Protein AF-A0A2D2LU36-F1 (afdb_monomer_lite)

Foldseek 3Di:
DQPLPLQAQPPPPPCPDDDPPPDDDDDDPDPDPQQWWWKWWKKWADFPPDPDIDIDIAIDTHSALLSCLVSVCVSCVSCRQNMWTFKMWTQQDDPQKGKDKDLPPPPPPPDDPPDDDPPPPVVVVVVVPDDDDDPPPDPAQAPVQKFKKWAWKWFADPPDPDIDTDIGIDMDNDPVVVQVVVCPDPRQVRRWAQDPCCVVPNTGGTDCPPPDVDDNPRMDGVVVSHDPSMHMHMGGHDPVRCVVVDDIDMDGHIGRSVNSNPDDD

pLDDT: mean 73.77, std 24.97, range [23.67, 97.81]

Organism: Faucicola osloensis (NCBI:txid34062)

Secondary structure (DSSP, 8-state):
-------------------SSS------S-------EEEEEEEEE--TT-SS-EEEEEEEEESSGGGHHHHHHHH-GGGTT--EEEEEEE--EETTEEEEEE------TT--TT---S--HHHHHHHHSS--S-TT--S---TTS-EEEEEEEEE--TT--SPEEEEEEEEESSHHHHHHHHTTSHHHHHT-EE-TTHHHH-EE--BSS-SSSS--TTEEEHHHHS-TT-EEEEEEPPHHHHHHSPPPP-EEEEEEHHHHHH---

Sequence (265 aa):
MIKPVVIKPVTKTYEACVRIGRFLIFNGDTFGRINMKLFMVKIGARPQGRLIEQHDVMFVIANSLSETIESVNQHWPAVKNNWHLDAWREVKRVGDYQILLSTESLSKDGWSKDGWSKDNALVDKMLADNIFADDRVDNKLDSQGKQLYFVNLGGYLPGQFEEFHYKTLVVAETLGKATAQVKKTAFYQDYTFDNVDTAKSGVATSHVDDKHQLDLDDIHCVADLLPNDVALTIQPLTEPEQNQLPDDALHIGYLSLKQIKTMID

InterPro domains:
  IPR011440 Domain of unknown function DUF1543 [PF07566] (51-101)

Radius of gyration: 22.78 Å; chains: 1; bounding box: 63×45×80 Å

Structure (mmCIF, N/CA/C/O backbone):
data_AF-A0A2D2LU36-F1
#
_entry.id   AF-A0A2D2LU36-F1
#
loop_
_atom_site.group_PDB
_atom_site.id
_atom_site.type_symbol
_atom_site.label_atom_id
_atom_site.label_alt_id
_atom_site.label_comp_id
_atom_site.label_asym_id
_atom_site.label_entity_id
_atom_site.label_seq_id
_atom_site.pdbx_PDB_ins_code
_atom_site.Cartn_x
_atom_site.Cartn_y
_atom_site.Cartn_z
_atom_site.occupancy
_atom_site.B_iso_or_equiv
_atom_site.auth_seq_id
_atom_site.auth_comp_id
_atom_site.auth_asym_id
_atom_site.auth_atom_id
_atom_site.pdbx_PDB_model_num
ATOM 1 N N . MET A 1 1 ? 8.820 -17.236 -3.992 1.00 28.11 1 MET A N 1
ATOM 2 C CA . MET A 1 1 ? 7.505 -16.965 -3.384 1.00 28.11 1 MET A CA 1
ATOM 3 C C . MET A 1 1 ? 7.689 -16.734 -1.895 1.00 28.11 1 MET A C 1
ATOM 5 O O . MET A 1 1 ? 7.959 -17.681 -1.162 1.00 28.11 1 MET A O 1
ATOM 9 N N . ILE A 1 2 ? 7.652 -15.473 -1.471 1.00 26.06 2 ILE A N 1
ATOM 10 C CA . ILE A 1 2 ? 7.562 -15.106 -0.054 1.00 26.06 2 ILE A CA 1
ATOM 11 C C . ILE A 1 2 ? 6.092 -15.315 0.306 1.00 26.06 2 ILE A C 1
ATOM 13 O O . ILE A 1 2 ? 5.226 -14.707 -0.311 1.00 26.06 2 ILE A O 1
ATOM 17 N N . LYS A 1 3 ? 5.794 -16.246 1.215 1.00 23.67 3 LYS A N 1
ATOM 18 C CA . LYS A 1 3 ? 4.423 -16.410 1.713 1.00 23.67 3 LYS A CA 1
ATOM 19 C C . LYS A 1 3 ? 4.046 -15.140 2.484 1.00 23.67 3 LYS A C 1
ATOM 21 O O . LYS A 1 3 ? 4.916 -14.652 3.208 1.00 23.67 3 LYS A O 1
ATOM 26 N N . PRO A 1 4 ? 2.803 -14.637 2.393 1.00 29.64 4 PRO A N 1
ATOM 27 C CA . PRO A 1 4 ? 2.351 -13.577 3.283 1.00 29.64 4 PRO A CA 1
ATOM 28 C C . PRO A 1 4 ? 2.561 -14.047 4.726 1.00 29.64 4 PRO A C 1
ATOM 30 O O . PRO A 1 4 ? 2.016 -15.064 5.161 1.00 29.64 4 PRO A O 1
ATOM 33 N N . VAL A 1 5 ? 3.451 -13.364 5.443 1.00 33.50 5 VAL A N 1
ATOM 34 C CA . VAL A 1 5 ? 3.658 -13.599 6.867 1.00 33.50 5 VAL A CA 1
ATOM 35 C C . VAL A 1 5 ? 2.513 -12.881 7.561 1.00 33.50 5 VAL A C 1
ATOM 37 O O . VAL A 1 5 ? 2.443 -11.658 7.524 1.00 33.50 5 VAL A O 1
ATOM 40 N N . VAL A 1 6 ? 1.603 -13.631 8.183 1.00 37.78 6 VAL A N 1
ATOM 41 C CA . VAL A 1 6 ? 0.647 -13.053 9.135 1.00 37.78 6 VAL A CA 1
ATOM 42 C C . VAL A 1 6 ? 1.462 -12.622 10.350 1.00 37.78 6 VAL A C 1
ATOM 44 O O . VAL A 1 6 ? 1.816 -13.437 11.208 1.00 37.78 6 VAL A O 1
ATOM 47 N N . ILE A 1 7 ? 1.843 -11.349 10.380 1.00 40.38 7 ILE A N 1
ATOM 48 C CA . ILE A 1 7 ? 2.596 -10.772 11.488 1.00 40.38 7 ILE A CA 1
ATOM 49 C C . ILE A 1 7 ? 1.589 -10.526 12.598 1.00 40.38 7 ILE A C 1
ATOM 51 O O . ILE A 1 7 ? 0.806 -9.580 12.554 1.00 40.38 7 ILE A O 1
ATOM 55 N N . LYS A 1 8 ? 1.589 -11.418 13.590 1.00 36.66 8 LYS A N 1
ATOM 56 C CA . LYS A 1 8 ? 0.872 -11.183 14.844 1.00 36.66 8 LYS A CA 1
ATOM 57 C C . LYS A 1 8 ? 1.351 -9.849 15.417 1.00 36.66 8 LYS A C 1
ATOM 59 O O . LYS A 1 8 ? 2.554 -9.581 15.340 1.00 36.66 8 LYS A O 1
ATOM 64 N N . PRO A 1 9 ? 0.463 -9.032 16.006 1.00 37.00 9 PRO A N 1
ATOM 65 C CA . PRO A 1 9 ? 0.923 -7.831 16.665 1.00 37.00 9 PRO A CA 1
ATOM 66 C C . PRO A 1 9 ? 1.925 -8.292 17.717 1.00 37.00 9 PRO A C 1
ATOM 68 O O . PRO A 1 9 ? 1.680 -9.259 18.448 1.00 37.00 9 PRO A O 1
ATOM 71 N N . VAL A 1 10 ? 3.074 -7.624 17.792 1.00 37.69 10 VAL A N 1
ATOM 72 C CA . VAL A 1 10 ? 3.862 -7.717 19.010 1.00 37.69 10 VAL A CA 1
ATOM 73 C C . VAL A 1 10 ? 3.038 -7.001 20.055 1.00 37.69 10 VAL A C 1
ATOM 75 O O . VAL A 1 10 ? 3.189 -5.808 20.301 1.00 37.69 10 VAL A O 1
ATOM 78 N N . THR A 1 11 ? 2.164 -7.760 20.711 1.00 36.28 11 THR A N 1
ATOM 79 C CA . THR A 1 11 ? 1.911 -7.505 22.108 1.00 36.28 11 THR A CA 1
ATOM 80 C C . THR A 1 11 ? 3.307 -7.448 22.719 1.00 36.28 11 THR A C 1
ATOM 82 O O . THR A 1 11 ? 3.952 -8.480 22.920 1.00 36.28 11 THR A O 1
ATOM 85 N N . LYS A 1 12 ? 3.785 -6.247 23.072 1.00 30.95 12 LYS A N 1
ATOM 86 C CA . LYS A 1 12 ? 4.385 -6.142 24.401 1.00 30.95 12 LYS A CA 1
ATOM 87 C C . LYS A 1 12 ? 3.423 -6.931 25.260 1.00 30.95 12 LYS A C 1
ATOM 89 O O . LYS A 1 12 ? 2.242 -6.597 25.262 1.00 30.95 12 LYS A O 1
ATOM 94 N N . THR A 1 13 ? 3.872 -8.047 25.812 1.00 31.97 13 THR A N 1
ATOM 95 C CA . THR A 1 13 ? 3.100 -8.804 26.780 1.00 31.97 13 THR A CA 1
ATOM 96 C C . THR A 1 13 ? 2.521 -7.785 27.749 1.00 31.97 13 THR A C 1
ATOM 98 O O . THR A 1 13 ? 3.233 -7.260 28.604 1.00 31.97 13 THR A O 1
ATOM 101 N N . TYR A 1 14 ? 1.247 -7.442 27.582 1.00 36.47 14 TYR A N 1
ATOM 102 C CA . TYR A 1 14 ? 0.476 -6.923 28.680 1.00 36.47 14 TYR A CA 1
ATOM 103 C C . TYR A 1 14 ? 0.277 -8.176 29.512 1.00 36.47 14 TYR A C 1
ATOM 105 O O . TYR A 1 14 ? -0.676 -8.926 29.320 1.00 36.47 14 TYR A O 1
ATOM 113 N N . GLU A 1 15 ? 1.268 -8.478 30.352 1.00 32.06 15 GLU A N 1
ATOM 114 C CA . GLU A 1 15 ? 1.072 -9.365 31.481 1.00 32.06 15 GLU A CA 1
ATOM 115 C C . GLU A 1 15 ? 0.026 -8.688 32.370 1.00 32.06 15 GLU A C 1
ATOM 117 O O . GLU A 1 15 ? 0.335 -8.041 33.368 1.00 32.06 15 GLU A O 1
ATOM 122 N N . ALA A 1 16 ? -1.243 -8.793 31.987 1.00 30.78 16 ALA A N 1
ATOM 123 C CA . ALA A 1 16 ? -2.341 -8.592 32.901 1.00 30.78 16 ALA A CA 1
ATOM 124 C C . ALA A 1 16 ? -2.391 -9.853 33.765 1.00 30.78 16 ALA A C 1
ATOM 126 O O . ALA A 1 16 ? -3.080 -10.832 33.490 1.00 30.78 16 ALA A O 1
ATOM 127 N N . CYS A 1 17 ? -1.540 -9.834 34.784 1.00 28.55 17 CYS A N 1
ATOM 128 C CA . CYS A 1 17 ? -1.564 -10.723 35.925 1.00 28.55 17 CYS A CA 1
ATOM 129 C C . CYS A 1 17 ? -2.997 -10.859 36.465 1.00 28.55 17 CYS A C 1
ATOM 131 O O . CYS A 1 17 ? -3.574 -9.873 36.914 1.00 28.55 17 CYS A O 1
ATOM 133 N N . VAL A 1 18 ? -3.522 -12.088 36.516 1.00 30.06 18 VAL A N 1
ATOM 134 C CA . VAL A 1 18 ? -4.340 -12.538 37.650 1.00 30.06 18 VAL A CA 1
ATOM 135 C C . VAL A 1 18 ? -3.889 -13.943 38.040 1.00 30.06 18 VAL A C 1
ATOM 137 O O . VAL A 1 18 ? -4.252 -14.948 37.432 1.00 30.06 18 VAL A O 1
ATOM 140 N N . ARG A 1 19 ? -3.085 -14.004 39.102 1.00 30.05 19 ARG A N 1
ATOM 141 C CA . ARG A 1 19 ? -2.810 -15.219 39.872 1.00 30.05 19 ARG A CA 1
ATOM 142 C C . ARG A 1 19 ? -3.872 -15.322 40.966 1.00 30.05 19 ARG A C 1
ATOM 144 O O . ARG A 1 19 ? -3.929 -14.467 41.850 1.00 30.05 19 ARG A O 1
ATOM 151 N N . ILE A 1 20 ? -4.698 -16.366 40.949 1.00 32.78 20 ILE A N 1
ATOM 152 C CA . ILE A 1 20 ? -5.642 -16.629 42.046 1.00 32.78 20 ILE A CA 1
ATOM 153 C C . ILE A 1 20 ? -4.878 -17.340 43.175 1.00 32.78 20 ILE A C 1
ATOM 155 O O . ILE A 1 20 ? -4.736 -18.559 43.192 1.00 32.78 20 ILE A O 1
ATOM 159 N N . GLY A 1 21 ? -4.316 -16.542 44.087 1.00 38.50 21 GLY A N 1
ATOM 160 C CA . GLY A 1 21 ? -3.566 -16.980 45.270 1.00 38.50 21 GLY A CA 1
ATOM 161 C C . GLY A 1 21 ? -2.490 -15.967 45.678 1.00 38.50 21 GLY A C 1
ATOM 162 O O . GLY A 1 21 ? -1.740 -15.496 44.830 1.00 38.50 21 GLY A O 1
ATOM 163 N N . ARG A 1 22 ? -2.472 -15.601 46.974 1.00 32.31 22 ARG A N 1
ATOM 164 C CA . ARG A 1 22 ? -1.748 -14.471 47.614 1.00 32.31 22 ARG A CA 1
ATOM 165 C C . ARG A 1 22 ? -1.441 -13.286 46.673 1.00 32.31 22 ARG A C 1
ATOM 167 O O . ARG A 1 22 ? -0.306 -12.849 46.563 1.00 32.31 22 ARG A O 1
ATOM 174 N N . PHE A 1 23 ? -2.541 -12.818 46.075 1.00 28.69 23 PHE A N 1
ATOM 175 C CA . PHE A 1 23 ? -2.885 -11.492 45.548 1.00 28.69 23 PHE A CA 1
ATOM 176 C C . PHE A 1 23 ? -1.905 -10.756 44.622 1.00 28.69 23 PHE A C 1
ATOM 178 O O . PHE A 1 23 ? -0.831 -10.342 45.039 1.00 28.69 23 PHE A O 1
ATOM 185 N N . LEU A 1 24 ? -2.413 -10.397 43.436 1.00 24.78 24 LEU A N 1
ATOM 186 C CA . LEU A 1 24 ? -2.866 -9.025 43.156 1.00 24.78 24 LEU A CA 1
ATOM 187 C C . LEU A 1 24 ? -4.048 -9.050 42.165 1.00 24.78 24 LEU A C 1
ATOM 189 O O . LEU A 1 24 ? -4.044 -9.806 41.197 1.00 24.78 24 LEU A O 1
ATOM 193 N N . ILE A 1 25 ? -5.068 -8.249 42.484 1.00 33.19 25 ILE A N 1
ATOM 194 C CA . ILE A 1 25 ? -6.253 -7.918 41.679 1.00 33.19 25 ILE A CA 1
ATOM 195 C C . ILE A 1 25 ? -5.996 -6.540 41.068 1.00 33.19 25 ILE A C 1
ATOM 197 O O . ILE A 1 25 ? -5.502 -5.667 41.780 1.00 33.19 25 ILE A O 1
ATOM 201 N N . PHE A 1 26 ? -6.443 -6.304 39.833 1.00 28.42 26 PHE A N 1
ATOM 202 C CA . PHE A 1 26 ? -6.752 -4.952 39.366 1.00 28.42 26 PHE A CA 1
ATOM 203 C C . PHE A 1 26 ? -8.178 -4.916 38.806 1.00 28.42 26 PHE A C 1
ATOM 205 O O . PHE A 1 26 ? -8.427 -5.291 37.668 1.00 28.42 26 PHE A O 1
ATOM 212 N N . ASN A 1 27 ? -9.114 -4.483 39.654 1.00 37.22 27 ASN A N 1
ATOM 213 C CA . ASN A 1 27 ? -10.379 -3.880 39.248 1.00 37.22 27 ASN A CA 1
ATOM 214 C C . ASN A 1 27 ? -10.171 -2.369 39.361 1.00 37.22 27 ASN A C 1
ATOM 216 O O . ASN A 1 27 ? -9.853 -1.883 40.448 1.00 37.22 27 ASN A O 1
ATOM 220 N N . GLY A 1 28 ? -10.333 -1.644 38.262 1.00 28.52 28 GLY A N 1
ATOM 221 C CA . GLY A 1 28 ? -10.271 -0.188 38.255 1.00 28.52 28 GLY A CA 1
ATOM 222 C C . GLY A 1 28 ? -10.164 0.347 36.837 1.00 28.52 28 GLY A C 1
ATOM 223 O O . GLY A 1 28 ? -9.164 0.116 36.164 1.00 28.52 28 GLY A O 1
ATOM 224 N N . ASP A 1 29 ? -11.203 1.052 36.396 1.00 41.28 29 ASP A N 1
ATOM 225 C CA . ASP A 1 29 ? -11.221 1.881 35.194 1.00 41.28 29 ASP A CA 1
ATOM 226 C C . ASP A 1 29 ? -9.943 2.729 35.082 1.00 41.28 29 ASP A C 1
ATOM 228 O O . ASP A 1 29 ? -9.744 3.659 35.856 1.00 41.28 29 ASP A O 1
ATOM 232 N N . THR A 1 30 ? -9.046 2.364 34.161 1.00 33.47 30 THR A N 1
ATOM 233 C CA . THR A 1 30 ? -8.035 3.204 33.472 1.00 33.47 30 THR A CA 1
ATOM 234 C C . THR A 1 30 ? -7.174 2.329 32.545 1.00 33.47 30 THR A C 1
ATOM 236 O O . THR A 1 30 ? -5.957 2.463 32.463 1.00 33.47 30 THR A O 1
ATOM 239 N N . PHE A 1 31 ? -7.794 1.421 31.787 1.00 41.16 31 PHE A N 1
ATOM 240 C CA . PHE A 1 31 ? -7.153 0.940 30.564 1.00 41.16 31 PHE A CA 1
ATOM 241 C C . PHE A 1 31 ? -7.312 2.055 29.535 1.00 41.16 31 PHE A C 1
ATOM 243 O O . PHE A 1 31 ? -8.411 2.284 29.030 1.00 41.16 31 PHE A O 1
ATOM 250 N N . GLY A 1 32 ? -6.238 2.810 29.281 1.00 39.19 32 GLY A N 1
ATOM 251 C CA . GLY A 1 32 ? -6.193 3.721 28.141 1.00 39.19 32 GLY A CA 1
ATOM 252 C C . GLY A 1 32 ? -6.691 2.957 26.920 1.00 39.19 32 GLY A C 1
ATOM 253 O O . GLY A 1 32 ? -6.212 1.851 26.668 1.00 39.19 32 GLY A O 1
ATOM 254 N N . ARG A 1 33 ? -7.717 3.487 26.242 1.00 44.34 33 ARG A N 1
ATOM 255 C CA . ARG A 1 33 ? -8.272 2.866 25.035 1.00 44.34 33 ARG A CA 1
ATOM 256 C C . ARG A 1 33 ? -7.100 2.476 24.140 1.00 44.34 33 ARG A C 1
ATOM 258 O O . ARG A 1 33 ? -6.341 3.358 23.744 1.00 44.34 33 ARG A O 1
ATOM 265 N N . ILE A 1 34 ? -6.936 1.181 23.865 1.00 54.41 34 ILE A N 1
ATOM 266 C CA . ILE A 1 34 ? -6.005 0.729 22.833 1.00 54.41 34 ILE A CA 1
ATOM 267 C C . ILE A 1 34 ? -6.504 1.389 21.549 1.00 54.41 34 ILE A C 1
ATOM 269 O O . ILE A 1 34 ? -7.587 1.065 21.063 1.00 54.41 34 ILE A O 1
ATOM 273 N N . ASN A 1 35 ? -5.776 2.393 21.066 1.00 69.81 35 ASN A N 1
ATOM 274 C CA . ASN A 1 35 ? -6.141 3.109 19.856 1.00 69.81 35 ASN A CA 1
ATOM 275 C C . ASN A 1 35 ? -5.551 2.339 18.680 1.00 69.81 35 ASN A C 1
ATOM 277 O O . ASN A 1 35 ? -4.503 2.703 18.157 1.00 69.81 35 ASN A O 1
ATOM 281 N N . MET A 1 36 ? -6.179 1.215 18.336 1.00 84.44 36 MET A N 1
ATOM 282 C CA . MET A 1 36 ? -5.722 0.376 17.234 1.00 84.44 36 MET A CA 1
ATOM 283 C C . MET A 1 36 ? -5.895 1.119 15.919 1.00 84.44 36 MET A C 1
ATOM 285 O O . MET A 1 36 ? -7.016 1.416 15.508 1.00 84.44 36 MET A O 1
ATOM 289 N N . LYS A 1 37 ? -4.777 1.379 15.248 1.00 92.44 37 LYS A N 1
ATOM 290 C CA . LYS A 1 37 ? -4.735 2.008 13.933 1.00 92.44 37 LYS A CA 1
ATOM 291 C C . LYS A 1 37 ? -4.229 1.015 12.902 1.00 92.44 37 LYS A C 1
ATOM 293 O O . LYS A 1 37 ? -3.327 0.226 13.188 1.00 92.44 37 LYS A O 1
ATOM 298 N N . LEU A 1 38 ? -4.781 1.085 11.693 1.00 95.44 38 LEU A N 1
ATOM 299 C CA . LEU A 1 38 ? -4.265 0.372 10.529 1.00 95.44 38 LEU A CA 1
ATOM 300 C C . LEU A 1 38 ? -3.266 1.275 9.809 1.00 95.44 38 LEU A C 1
ATOM 302 O O . LEU A 1 38 ? -3.656 2.274 9.215 1.00 95.44 38 LEU A O 1
ATOM 306 N N . PHE A 1 39 ? -1.987 0.929 9.826 1.00 96.25 39 PHE A N 1
ATOM 307 C CA . PHE A 1 39 ? -0.966 1.624 9.051 1.00 96.25 39 PHE A CA 1
ATOM 308 C C . PHE A 1 39 ? -0.699 0.894 7.742 1.00 96.25 39 PHE A C 1
ATOM 310 O O . PHE A 1 39 ? -0.457 -0.309 7.741 1.00 96.25 39 PHE A O 1
ATOM 317 N N . MET A 1 40 ? -0.676 1.637 6.639 1.00 97.44 40 MET A N 1
ATOM 318 C CA . MET A 1 40 ? -0.079 1.194 5.382 1.00 97.44 40 MET A CA 1
ATOM 319 C C . MET A 1 40 ? 1.295 1.851 5.274 1.00 97.44 40 MET A C 1
ATOM 321 O O . MET A 1 40 ? 1.379 3.078 5.223 1.00 97.44 40 MET A O 1
ATOM 325 N N . VAL A 1 41 ? 2.362 1.054 5.254 1.00 96.19 41 VAL A N 1
ATOM 326 C CA . VAL A 1 41 ? 3.753 1.528 5.246 1.00 96.19 41 VAL A CA 1
ATOM 327 C C . VAL A 1 41 ? 4.486 1.032 4.006 1.00 96.19 41 VAL A C 1
ATOM 329 O O . VAL A 1 41 ? 4.398 -0.143 3.670 1.00 96.19 41 VAL A O 1
ATOM 332 N N . LYS A 1 42 ? 5.224 1.915 3.330 1.00 96.75 42 LYS A N 1
ATOM 333 C CA . LYS A 1 42 ? 6.177 1.570 2.272 1.00 96.75 42 LYS A CA 1
ATOM 334 C C . LYS A 1 42 ? 7.584 1.653 2.847 1.00 96.75 42 LYS A C 1
ATOM 336 O O . LYS A 1 42 ? 8.052 2.743 3.178 1.00 96.75 42 LYS A O 1
ATOM 341 N N . ILE A 1 43 ? 8.247 0.512 2.948 1.00 96.75 43 ILE A N 1
ATOM 342 C CA . ILE A 1 43 ? 9.597 0.398 3.497 1.00 96.75 43 ILE A CA 1
ATOM 343 C C . ILE A 1 43 ? 10.625 0.266 2.375 1.00 96.75 43 ILE A C 1
ATOM 345 O O . ILE A 1 43 ? 10.342 -0.358 1.354 1.00 96.75 43 ILE A O 1
ATOM 349 N N . GLY A 1 44 ? 11.802 0.850 2.585 1.00 97.25 44 GLY A N 1
ATOM 350 C CA . GLY A 1 44 ? 12.956 0.814 1.690 1.00 97.25 44 GLY A CA 1
ATOM 351 C C . GLY A 1 44 ? 14.181 0.255 2.410 1.00 97.25 44 GLY A C 1
ATOM 352 O O . GLY A 1 44 ? 14.469 0.608 3.562 1.00 97.25 44 GLY A O 1
ATOM 353 N N . ALA A 1 45 ? 14.879 -0.688 1.780 1.00 97.38 45 ALA A N 1
ATOM 354 C CA . ALA A 1 45 ? 16.114 -1.252 2.310 1.00 97.38 45 ALA A CA 1
ATOM 355 C C . ALA A 1 45 ? 16.962 -1.914 1.223 1.00 97.38 45 ALA A C 1
ATOM 357 O O . ALA A 1 45 ? 16.467 -2.373 0.195 1.00 97.38 45 ALA A O 1
ATOM 358 N N . ARG A 1 46 ? 18.265 -2.054 1.479 1.00 96.69 46 ARG A N 1
ATOM 359 C CA . ARG A 1 46 ? 19.184 -2.774 0.589 1.00 96.69 46 ARG A CA 1
ATOM 360 C C . ARG A 1 46 ? 19.728 -4.029 1.277 1.00 96.69 46 ARG A C 1
ATOM 362 O O . ARG A 1 46 ? 20.753 -3.947 1.956 1.00 96.69 46 ARG A O 1
ATOM 369 N N . PRO A 1 47 ? 19.082 -5.198 1.102 1.00 94.19 47 PRO A N 1
ATOM 370 C CA . PRO A 1 47 ? 19.612 -6.458 1.610 1.00 94.19 47 PRO A CA 1
ATOM 371 C C . PRO A 1 47 ? 21.003 -6.768 1.054 1.00 94.19 47 PRO A C 1
ATOM 373 O O . PRO A 1 47 ? 21.357 -6.368 -0.061 1.00 94.19 47 PRO A O 1
ATOM 376 N N . GLN A 1 48 ? 21.779 -7.546 1.810 1.00 94.94 48 GLN A N 1
ATOM 377 C CA . GLN A 1 48 ? 23.096 -8.000 1.372 1.00 94.94 48 GLN A CA 1
ATOM 378 C C . GLN A 1 48 ? 23.011 -8.715 0.014 1.00 94.94 48 GLN A C 1
ATOM 380 O O . GLN A 1 48 ? 22.141 -9.550 -0.221 1.00 94.94 48 GLN A O 1
ATOM 385 N N . GLY A 1 49 ? 23.934 -8.374 -0.889 1.00 94.56 49 GLY A N 1
ATOM 386 C CA . GLY A 1 49 ? 24.001 -8.952 -2.234 1.00 94.56 49 GLY A CA 1
ATOM 387 C C . GLY A 1 49 ? 23.083 -8.292 -3.269 1.00 94.56 49 GLY A C 1
ATOM 388 O O . GLY A 1 49 ? 23.139 -8.666 -4.437 1.00 94.56 49 GLY A O 1
ATOM 389 N N . ARG A 1 50 ? 22.267 -7.295 -2.897 1.00 94.44 50 ARG A N 1
ATOM 390 C CA . ARG A 1 50 ? 21.479 -6.516 -3.864 1.00 94.44 50 ARG A CA 1
ATOM 391 C C . ARG A 1 50 ? 22.282 -5.342 -4.424 1.00 94.44 50 ARG A C 1
ATOM 393 O O . ARG A 1 50 ? 23.008 -4.653 -3.699 1.00 94.44 50 ARG A O 1
ATOM 400 N N . LEU A 1 51 ? 22.158 -5.114 -5.732 1.00 94.62 51 LEU A N 1
ATOM 401 C CA . LEU A 1 51 ? 22.814 -4.000 -6.430 1.00 94.62 51 LEU A CA 1
ATOM 402 C C . LEU A 1 51 ? 22.110 -2.665 -6.180 1.00 94.62 51 LEU A C 1
ATOM 404 O O . LEU A 1 51 ? 22.771 -1.633 -6.089 1.00 94.62 51 LEU A O 1
ATOM 408 N N . ILE A 1 52 ? 20.792 -2.713 -6.026 1.00 93.94 52 ILE A N 1
ATOM 409 C CA . ILE A 1 52 ? 19.928 -1.564 -5.781 1.00 93.94 52 ILE A CA 1
ATOM 410 C C . ILE A 1 52 ? 19.073 -1.809 -4.545 1.00 93.94 52 ILE A C 1
ATOM 412 O O . ILE A 1 52 ? 18.972 -2.936 -4.047 1.00 93.94 52 ILE A O 1
ATOM 416 N N . GLU A 1 53 ? 18.496 -0.729 -4.044 1.00 94.62 53 GLU A N 1
ATOM 417 C CA . GLU A 1 53 ? 17.520 -0.777 -2.972 1.00 94.62 53 GLU A CA 1
ATOM 418 C C . GLU A 1 53 ? 16.238 -1.496 -3.408 1.00 94.62 53 GLU A C 1
ATOM 420 O O . GLU A 1 53 ? 15.860 -1.482 -4.579 1.00 94.62 53 GLU A O 1
ATOM 425 N N . GLN A 1 54 ? 15.591 -2.154 -2.456 1.00 94.75 54 GLN A N 1
ATOM 426 C CA . GLN A 1 54 ? 14.326 -2.844 -2.622 1.00 94.75 54 GLN A CA 1
ATOM 427 C C . GLN A 1 54 ? 13.272 -2.181 -1.745 1.00 94.75 54 GLN A C 1
ATOM 429 O O . GLN A 1 54 ? 13.583 -1.662 -0.674 1.00 94.75 54 GLN A O 1
ATOM 434 N N . HIS A 1 55 ? 12.027 -2.246 -2.199 1.00 94.12 55 HIS A N 1
ATOM 435 C CA . HIS A 1 55 ? 10.896 -1.668 -1.497 1.00 94.12 55 HIS A CA 1
ATOM 436 C C . HIS A 1 55 ? 9.808 -2.711 -1.314 1.00 94.12 55 HIS A C 1
ATOM 438 O O . HIS A 1 55 ? 9.638 -3.573 -2.175 1.00 94.12 55 HIS A O 1
ATOM 444 N N . ASP A 1 56 ? 9.055 -2.584 -0.231 1.00 92.44 56 ASP A N 1
ATOM 445 C CA . ASP A 1 56 ? 7.876 -3.403 0.030 1.00 92.44 56 ASP A CA 1
ATOM 446 C C . ASP A 1 56 ? 6.776 -2.559 0.687 1.00 92.44 56 ASP A C 1
ATOM 448 O O . ASP A 1 56 ? 7.047 -1.474 1.216 1.00 92.44 56 ASP A O 1
ATOM 452 N N . VAL A 1 57 ? 5.534 -3.037 0.636 1.00 93.69 57 VAL A N 1
ATOM 453 C CA . VAL A 1 57 ? 4.397 -2.443 1.345 1.00 93.69 57 VAL A CA 1
ATOM 454 C C . VAL A 1 57 ? 3.883 -3.408 2.394 1.00 93.69 57 VAL A C 1
ATOM 456 O O . VAL A 1 57 ? 3.668 -4.583 2.125 1.00 93.69 57 VAL A O 1
ATOM 459 N N . MET A 1 58 ? 3.625 -2.888 3.589 1.00 93.56 58 MET A N 1
ATOM 460 C CA . MET A 1 58 ? 3.051 -3.661 4.680 1.00 93.56 58 MET A CA 1
ATOM 461 C C . MET A 1 58 ? 1.819 -2.976 5.259 1.00 93.56 58 MET A C 1
ATOM 463 O O . MET A 1 58 ? 1.723 -1.747 5.290 1.00 93.56 58 MET A O 1
ATOM 467 N N . PHE A 1 59 ? 0.912 -3.800 5.778 1.00 94.75 59 PHE A N 1
ATOM 468 C CA . PHE A 1 59 ? -0.204 -3.378 6.613 1.00 94.75 59 PHE A CA 1
ATOM 469 C C . PHE A 1 59 ? 0.089 -3.787 8.054 1.00 94.75 59 PHE A C 1
ATOM 471 O O . PHE A 1 59 ? 0.395 -4.948 8.317 1.00 94.75 59 PHE A O 1
ATOM 478 N N . VAL A 1 60 ? 0.053 -2.833 8.982 1.00 92.69 60 VAL A N 1
ATOM 479 C CA . VAL A 1 60 ? 0.448 -3.054 10.378 1.00 92.69 60 VAL A CA 1
ATOM 480 C C . VAL A 1 60 ? -0.595 -2.464 11.317 1.00 92.69 60 VAL A C 1
ATOM 482 O O . VAL A 1 60 ? -0.953 -1.298 11.187 1.00 92.69 60 VAL A O 1
ATOM 485 N N . ILE A 1 61 ? -1.046 -3.257 12.290 1.00 90.69 61 ILE A N 1
ATOM 486 C CA . ILE A 1 61 ? -1.876 -2.776 13.399 1.00 90.69 61 ILE A CA 1
ATOM 487 C C . ILE A 1 61 ? -0.959 -2.293 14.519 1.00 90.69 61 ILE A C 1
ATOM 489 O O . ILE A 1 61 ? -0.134 -3.062 15.014 1.00 90.69 61 ILE A O 1
ATOM 493 N N . ALA A 1 62 ? -1.090 -1.028 14.910 1.00 89.81 62 ALA A N 1
ATOM 494 C CA . ALA A 1 62 ? -0.279 -0.423 15.963 1.00 89.81 62 ALA A CA 1
ATOM 495 C C . ALA A 1 62 ? -1.003 0.767 16.608 1.00 89.81 62 ALA A C 1
ATOM 497 O O . ALA A 1 62 ? -1.925 1.319 16.010 1.00 89.81 62 ALA A O 1
ATOM 498 N N . ASN A 1 63 ? -0.587 1.194 17.806 1.00 88.44 63 ASN A N 1
ATOM 499 C CA . ASN A 1 63 ? -1.116 2.429 18.405 1.00 88.44 63 ASN A CA 1
ATOM 500 C C . ASN A 1 63 ? -0.417 3.679 17.864 1.00 88.44 63 ASN A C 1
ATOM 502 O O . ASN A 1 63 ? -0.985 4.773 17.878 1.00 88.44 63 ASN A O 1
ATOM 506 N N . SER A 1 64 ? 0.821 3.507 17.398 1.00 91.12 64 SER A N 1
ATOM 507 C CA . SER A 1 64 ? 1.630 4.573 16.826 1.00 91.12 64 SER A CA 1
ATOM 508 C C . SER A 1 64 ? 2.484 4.098 15.658 1.00 91.12 64 SER A C 1
ATOM 510 O O . SER A 1 64 ? 2.786 2.907 15.540 1.00 91.12 64 SER A O 1
ATOM 512 N N . LEU A 1 65 ? 2.952 5.030 14.827 1.00 92.38 65 LEU A N 1
ATOM 513 C CA . LEU A 1 65 ? 3.872 4.699 13.737 1.00 92.38 65 LEU A CA 1
ATOM 514 C C . LEU A 1 65 ? 5.170 4.068 14.268 1.00 92.38 65 LEU A C 1
ATOM 516 O O . LEU A 1 65 ? 5.723 3.159 13.649 1.00 92.38 65 LEU A O 1
ATOM 520 N N . SER A 1 66 ? 5.642 4.503 15.441 1.00 93.00 66 SER A N 1
ATOM 521 C CA . SER A 1 66 ? 6.865 3.980 16.061 1.00 93.00 66 SER A CA 1
ATOM 522 C C . SER A 1 66 ? 6.785 2.490 16.416 1.00 93.00 66 SER A C 1
ATOM 524 O O . SER A 1 66 ? 7.781 1.768 16.323 1.00 93.00 66 SER A O 1
ATOM 526 N N . GLU A 1 67 ? 5.588 2.008 16.752 1.00 92.00 67 GLU A N 1
ATOM 527 C CA . GLU A 1 67 ? 5.327 0.606 17.083 1.00 92.00 67 GLU A CA 1
ATOM 528 C C . GLU A 1 67 ? 5.388 -0.311 15.850 1.00 92.00 67 GLU A C 1
ATOM 530 O O . GLU A 1 67 ? 5.602 -1.514 16.000 1.00 92.00 67 GLU A O 1
ATOM 535 N N . THR A 1 68 ? 5.317 0.235 14.628 1.00 92.00 68 THR A N 1
ATOM 536 C CA . THR A 1 68 ? 5.449 -0.559 13.391 1.00 92.00 68 THR A CA 1
ATOM 537 C C . THR A 1 68 ? 6.846 -1.155 13.199 1.00 92.00 68 THR A C 1
ATOM 539 O O . THR A 1 68 ? 7.005 -2.129 12.461 1.00 92.00 68 THR A O 1
ATOM 542 N N . ILE A 1 69 ? 7.864 -0.615 13.886 1.00 94.19 69 ILE A N 1
ATOM 543 C CA . ILE A 1 69 ? 9.270 -0.983 13.677 1.00 94.19 69 ILE A CA 1
ATOM 544 C C . ILE A 1 69 ? 9.513 -2.478 13.888 1.00 94.19 69 ILE A C 1
ATOM 546 O O . ILE A 1 69 ? 10.253 -3.105 13.126 1.00 94.19 69 ILE A O 1
ATOM 550 N N . GLU A 1 70 ? 8.923 -3.050 14.937 1.00 92.50 70 GLU A N 1
ATOM 551 C CA . GLU A 1 70 ? 9.153 -4.454 15.261 1.00 92.50 70 GLU A CA 1
ATOM 552 C C . GLU A 1 70 ? 8.465 -5.379 14.251 1.00 92.50 70 GLU A C 1
ATOM 554 O O . GLU A 1 70 ? 9.082 -6.345 13.807 1.00 92.50 70 GLU A O 1
ATOM 559 N N . SER A 1 71 ? 7.257 -5.032 13.798 1.00 91.12 71 SER A N 1
ATOM 560 C CA . SER A 1 71 ? 6.564 -5.761 12.731 1.00 91.12 71 SER A CA 1
ATOM 561 C C . SER A 1 71 ? 7.395 -5.792 11.445 1.00 91.12 71 SER A C 1
ATOM 563 O O . SER A 1 71 ? 7.588 -6.854 10.859 1.00 91.12 71 SER A O 1
ATOM 565 N N . VAL A 1 72 ? 7.984 -4.659 11.046 1.00 91.25 72 VAL A N 1
ATOM 566 C CA . VAL A 1 72 ? 8.874 -4.598 9.872 1.00 91.25 72 VAL A CA 1
ATOM 567 C C . VAL A 1 72 ? 10.129 -5.455 10.067 1.00 91.25 72 VAL A C 1
ATOM 569 O O . VAL A 1 72 ? 10.521 -6.205 9.175 1.00 91.25 72 VAL A O 1
ATOM 572 N N . ASN A 1 73 ? 10.755 -5.395 11.245 1.00 94.31 73 ASN A N 1
ATOM 573 C CA . ASN A 1 73 ? 11.936 -6.206 11.554 1.00 94.31 73 ASN A CA 1
ATOM 574 C C . ASN A 1 73 ? 11.654 -7.717 11.521 1.00 94.31 73 ASN A C 1
ATOM 576 O O . ASN A 1 73 ? 12.559 -8.496 11.212 1.00 94.31 73 ASN A O 1
ATOM 580 N N . GLN A 1 74 ? 10.434 -8.130 11.867 1.00 92.62 74 GLN A N 1
ATOM 581 C CA . GLN A 1 74 ? 9.995 -9.524 11.804 1.00 92.62 74 GLN A CA 1
ATOM 582 C C . GLN A 1 74 ? 9.673 -9.962 10.375 1.00 92.62 74 GLN A C 1
ATOM 584 O O . GLN A 1 74 ? 10.028 -11.077 9.998 1.00 92.62 74 GLN A O 1
ATOM 589 N N . HIS A 1 75 ? 9.064 -9.080 9.576 1.00 88.31 75 HIS A N 1
ATOM 590 C CA . HIS A 1 75 ? 8.783 -9.317 8.155 1.00 88.31 75 HIS A CA 1
ATOM 591 C C . HIS A 1 75 ? 10.047 -9.457 7.318 1.00 88.31 75 HIS A C 1
ATOM 593 O O . HIS A 1 75 ? 10.172 -10.376 6.510 1.00 88.31 75 HIS A O 1
ATOM 599 N N . TRP A 1 76 ? 11.017 -8.564 7.544 1.00 92.50 76 TRP A N 1
ATOM 600 C CA . TRP A 1 76 ? 12.238 -8.493 6.750 1.00 92.50 76 TRP A CA 1
ATOM 601 C C . TRP A 1 76 ? 13.508 -8.626 7.611 1.00 92.50 76 TRP A C 1
ATOM 603 O O . TRP A 1 76 ? 14.301 -7.684 7.726 1.00 92.50 76 TRP A O 1
ATOM 613 N N . PRO A 1 77 ? 13.784 -9.820 8.182 1.00 95.06 77 PRO A N 1
ATOM 614 C CA . PRO A 1 77 ? 14.917 -10.022 9.089 1.00 95.06 77 PRO A CA 1
ATOM 615 C C . PRO A 1 77 ? 16.278 -9.694 8.466 1.00 95.06 77 PRO A C 1
ATOM 617 O O . PRO A 1 77 ? 17.195 -9.269 9.167 1.00 95.06 77 PRO A O 1
ATOM 620 N N . ALA A 1 78 ? 16.407 -9.859 7.144 1.00 95.12 78 ALA A N 1
ATOM 621 C CA . ALA A 1 78 ? 17.633 -9.589 6.391 1.00 95.12 78 ALA A CA 1
ATOM 622 C C . ALA A 1 78 ? 18.089 -8.120 6.453 1.00 95.12 78 ALA A C 1
ATOM 624 O O . ALA A 1 78 ? 19.255 -7.834 6.187 1.00 95.12 78 ALA A O 1
ATOM 625 N N . VAL A 1 79 ? 17.187 -7.198 6.798 1.00 95.25 79 VAL A N 1
ATOM 626 C CA . VAL A 1 79 ? 17.469 -5.761 6.921 1.00 95.25 79 VAL A CA 1
ATOM 627 C C . VAL A 1 79 ? 17.084 -5.234 8.299 1.00 95.25 79 VAL A C 1
ATOM 629 O O . VAL A 1 79 ? 16.867 -4.038 8.458 1.00 95.25 79 VAL A O 1
ATOM 632 N N . LYS A 1 80 ? 16.993 -6.106 9.314 1.00 95.88 80 LYS A N 1
ATOM 633 C CA . LYS A 1 80 ? 16.593 -5.731 10.677 1.00 95.88 80 LYS A CA 1
ATOM 634 C C . LYS A 1 80 ? 17.360 -4.497 11.164 1.00 95.88 80 LYS A C 1
ATOM 636 O O . LYS A 1 80 ? 18.587 -4.496 11.213 1.00 95.88 80 LYS A O 1
ATOM 641 N N . ASN A 1 81 ? 16.621 -3.464 11.566 1.00 95.62 81 ASN A N 1
ATOM 642 C CA . ASN A 1 81 ? 17.135 -2.152 11.978 1.00 95.62 81 ASN A CA 1
ATOM 643 C C . ASN A 1 81 ? 18.006 -1.409 10.937 1.00 95.62 81 ASN A C 1
ATOM 645 O O . ASN A 1 81 ? 18.702 -0.460 11.294 1.00 95.62 81 ASN A O 1
ATOM 649 N N . ASN A 1 82 ? 17.966 -1.815 9.671 1.00 96.31 82 ASN A N 1
ATOM 650 C CA . ASN A 1 82 ? 18.688 -1.215 8.553 1.00 96.31 82 ASN A CA 1
ATOM 651 C C . ASN A 1 82 ? 17.756 -1.022 7.344 1.00 96.31 82 ASN A C 1
ATOM 653 O O . ASN A 1 82 ? 18.000 -1.521 6.246 1.00 96.31 82 ASN A O 1
ATOM 657 N N . TRP A 1 83 ? 16.660 -0.315 7.594 1.00 97.25 83 TRP A N 1
ATOM 658 C CA . TRP A 1 83 ? 15.632 0.058 6.629 1.00 97.25 83 TRP A CA 1
ATOM 659 C C . TRP A 1 83 ? 15.127 1.468 6.960 1.00 97.25 83 TRP A C 1
ATOM 661 O O . TRP A 1 83 ? 15.424 2.014 8.029 1.00 97.25 83 TRP A O 1
ATOM 671 N N . HIS A 1 84 ? 14.377 2.065 6.045 1.00 97.81 84 HIS A N 1
ATOM 672 C CA . HIS A 1 84 ? 13.707 3.347 6.231 1.00 97.81 84 HIS A CA 1
ATOM 673 C C . HIS A 1 84 ? 12.282 3.296 5.681 1.00 97.81 84 HIS A C 1
ATOM 675 O O . HIS A 1 84 ? 11.887 2.340 5.015 1.00 97.81 84 HIS A O 1
ATOM 681 N N . LEU A 1 85 ? 11.493 4.310 6.016 1.00 96.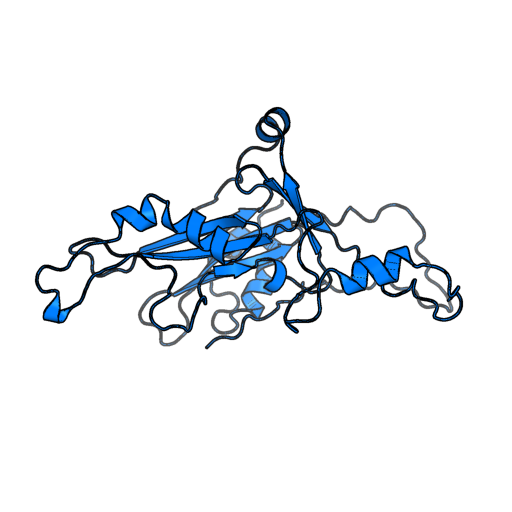94 85 LEU A N 1
ATOM 682 C CA . LEU A 1 85 ? 10.111 4.443 5.587 1.00 96.94 85 LEU A CA 1
ATOM 683 C C . LEU A 1 85 ? 10.022 5.539 4.520 1.00 96.94 85 LEU A C 1
ATOM 685 O O . LEU A 1 85 ? 10.366 6.690 4.790 1.00 96.94 85 LEU A O 1
ATOM 689 N N . ASP A 1 86 ? 9.556 5.176 3.329 1.00 97.38 86 ASP A N 1
ATOM 690 C CA . ASP A 1 86 ? 9.396 6.109 2.207 1.00 97.38 86 ASP A CA 1
ATOM 691 C C . ASP A 1 86 ? 8.030 6.774 2.186 1.00 97.38 86 ASP A C 1
ATOM 693 O O . ASP A 1 86 ? 7.855 7.911 1.751 1.00 97.38 86 ASP A O 1
AT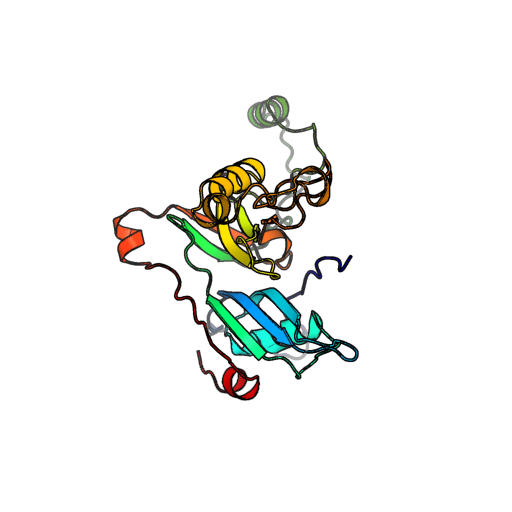OM 697 N N . ALA A 1 87 ? 7.015 6.011 2.571 1.00 97.00 87 ALA A N 1
ATOM 698 C CA . ALA A 1 87 ? 5.657 6.498 2.598 1.00 97.00 87 ALA A CA 1
ATOM 699 C C . ALA A 1 87 ? 4.871 5.794 3.689 1.00 97.00 87 ALA A C 1
ATOM 701 O O . ALA A 1 87 ? 5.092 4.614 3.960 1.00 97.00 87 ALA A O 1
ATOM 702 N N . TRP A 1 88 ? 3.924 6.499 4.289 1.00 97.31 88 TRP A N 1
ATOM 703 C CA . TRP A 1 88 ? 2.951 5.880 5.172 1.00 97.31 88 TRP A CA 1
ATOM 704 C C . TRP A 1 88 ? 1.645 6.658 5.213 1.00 97.31 88 TRP A C 1
ATOM 706 O O . TRP A 1 88 ? 1.586 7.843 4.883 1.00 97.31 88 TRP A O 1
ATOM 716 N N . ARG A 1 89 ? 0.594 5.969 5.644 1.00 97.25 89 ARG A N 1
ATOM 717 C CA . ARG A 1 89 ? -0.663 6.577 6.072 1.00 97.25 89 ARG A CA 1
ATOM 718 C C . ARG A 1 89 ? -1.307 5.737 7.162 1.00 97.25 89 ARG A C 1
ATOM 720 O O . ARG A 1 89 ? -1.140 4.516 7.190 1.00 97.25 89 ARG A O 1
ATOM 727 N N . GLU A 1 90 ? -2.065 6.398 8.021 1.00 96.88 90 GLU A N 1
ATOM 728 C CA . GLU A 1 90 ? -3.109 5.747 8.806 1.00 96.88 90 GLU A CA 1
ATOM 729 C C . GLU A 1 90 ? -4.323 5.550 7.890 1.00 96.88 90 GLU A C 1
ATOM 731 O O . GLU A 1 90 ? -4.764 6.510 7.265 1.00 96.88 90 GLU A O 1
ATOM 736 N N . VAL A 1 91 ? -4.822 4.321 7.767 1.00 97.50 91 VAL A N 1
ATOM 737 C CA . VAL A 1 91 ? -5.959 3.961 6.915 1.00 97.50 91 VAL A CA 1
ATOM 738 C C . VAL A 1 91 ? -7.244 4.101 7.728 1.00 97.50 91 VAL A C 1
ATOM 740 O O . VAL A 1 91 ? -7.625 3.183 8.454 1.00 97.50 91 VAL A O 1
ATOM 743 N N . LYS A 1 92 ? -7.907 5.252 7.606 1.00 96.81 92 LYS A N 1
ATOM 744 C CA . LYS A 1 92 ? -9.206 5.547 8.232 1.00 96.81 92 LYS A CA 1
ATOM 745 C C . LYS A 1 92 ? -10.309 5.705 7.200 1.00 96.81 92 LYS A C 1
ATOM 747 O O . LYS A 1 92 ? -11.469 5.465 7.529 1.00 96.81 92 LYS A O 1
ATOM 752 N N . ARG A 1 93 ? -9.975 6.120 5.975 1.00 96.88 93 ARG A N 1
ATOM 753 C CA . ARG A 1 93 ? -10.945 6.384 4.911 1.00 96.88 93 ARG A CA 1
ATOM 754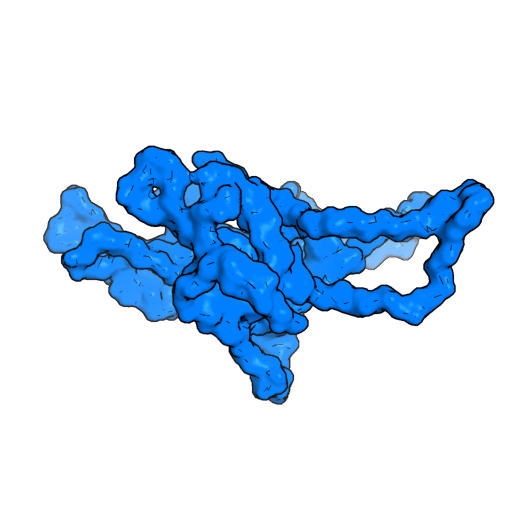 C C . ARG A 1 93 ? -10.428 5.926 3.551 1.00 96.88 93 ARG A C 1
ATOM 756 O O . ARG A 1 93 ? -9.323 6.259 3.133 1.00 96.88 93 ARG A O 1
ATOM 763 N N . VAL A 1 94 ? -11.272 5.201 2.818 1.00 97.00 94 VAL A N 1
ATOM 764 C CA . VAL A 1 94 ? -11.010 4.791 1.433 1.00 97.00 94 VAL A CA 1
ATOM 765 C C . VAL A 1 94 ? -12.241 5.098 0.587 1.00 97.00 94 VAL A C 1
ATOM 767 O O . VAL A 1 94 ? -13.261 4.419 0.688 1.00 97.00 94 VAL A O 1
ATOM 770 N N . GLY A 1 95 ? -12.146 6.138 -0.246 1.00 94.75 95 GLY A N 1
ATOM 771 C CA . GLY A 1 95 ? -13.280 6.646 -1.020 1.00 94.75 95 GLY A CA 1
ATOM 772 C C . GLY A 1 95 ? -14.405 7.123 -0.102 1.00 94.75 95 GLY A C 1
ATOM 773 O O . GLY A 1 95 ? -14.178 7.911 0.814 1.00 94.75 95 GLY A O 1
ATOM 774 N N . ASP A 1 96 ? -15.609 6.603 -0.311 1.00 96.12 96 ASP A N 1
ATOM 775 C CA . ASP A 1 96 ? -16.799 6.953 0.475 1.00 96.12 96 ASP A CA 1
ATOM 776 C C . ASP A 1 96 ? -16.987 6.062 1.709 1.00 96.12 96 ASP A C 1
ATOM 778 O O . ASP A 1 96 ? -18.098 5.939 2.217 1.00 96.12 96 ASP A O 1
ATOM 782 N N . TYR A 1 97 ? -15.930 5.399 2.182 1.00 96.69 97 TYR A N 1
ATOM 783 C CA . TYR A 1 97 ? -16.018 4.447 3.284 1.00 96.69 97 TYR A CA 1
ATOM 784 C C . TYR A 1 97 ? -15.026 4.760 4.395 1.00 96.69 97 TYR A C 1
ATOM 786 O O . TYR A 1 97 ? -13.853 5.034 4.137 1.00 96.69 97 TYR A O 1
ATOM 794 N N . GLN A 1 98 ? -15.486 4.638 5.635 1.00 96.25 98 GLN A N 1
ATOM 795 C CA . GLN A 1 98 ? -14.654 4.605 6.826 1.00 96.25 98 GLN A CA 1
ATOM 796 C C . GLN A 1 98 ? -14.188 3.177 7.110 1.00 96.25 98 GLN A C 1
ATOM 798 O O . GLN A 1 98 ? -14.959 2.223 6.999 1.00 96.25 98 GLN A O 1
ATOM 803 N N . ILE A 1 99 ? -12.926 3.049 7.505 1.00 94.75 99 ILE A N 1
ATOM 804 C CA . ILE A 1 99 ? -12.289 1.799 7.908 1.00 94.75 99 ILE A CA 1
ATOM 805 C C . ILE A 1 99 ? -12.133 1.812 9.426 1.00 94.75 99 ILE A C 1
ATOM 807 O O . ILE A 1 99 ? -11.558 2.739 9.995 1.00 94.75 99 ILE A O 1
ATOM 811 N N . LEU A 1 100 ? -12.664 0.784 10.081 1.00 91.25 100 LEU A N 1
ATOM 812 C CA . LEU A 1 100 ? -12.661 0.637 11.532 1.00 91.25 100 LEU A CA 1
ATOM 813 C C . LEU A 1 100 ? -12.050 -0.705 11.922 1.00 91.25 100 LEU A C 1
ATOM 815 O O . LEU A 1 100 ? -12.205 -1.699 11.216 1.00 91.25 100 LEU A O 1
ATOM 819 N N . LEU A 1 101 ? -11.389 -0.735 13.075 1.00 87.88 101 LEU A N 1
ATOM 820 C CA . LEU A 1 101 ? -10.802 -1.941 13.648 1.00 87.88 101 LEU A CA 1
ATOM 821 C C . LEU A 1 101 ? -11.486 -2.290 14.968 1.00 87.88 101 LEU A C 1
ATOM 823 O O . LEU A 1 101 ? -11.844 -1.402 15.743 1.00 87.88 101 LEU A O 1
ATOM 827 N N . SER A 1 102 ? -11.620 -3.582 15.253 1.00 83.50 102 SER A N 1
ATOM 828 C CA . SER A 1 102 ? -12.094 -4.079 16.547 1.00 83.50 102 SER A CA 1
ATOM 829 C C . SER A 1 102 ? -11.413 -5.397 16.920 1.00 83.50 102 SER A C 1
ATOM 831 O O . SER A 1 102 ? -11.057 -6.187 16.053 1.00 83.50 102 SER A O 1
ATOM 833 N N . THR A 1 103 ? -11.224 -5.633 18.218 1.00 71.12 103 THR A N 1
ATOM 834 C CA . THR A 1 103 ? -10.721 -6.903 18.784 1.00 71.12 103 THR A CA 1
ATOM 835 C C . THR A 1 103 ? -11.840 -7.753 19.367 1.00 71.12 103 THR A C 1
ATOM 837 O O . THR A 1 103 ? -11.581 -8.695 20.114 1.00 71.12 103 THR A O 1
ATOM 840 N N . GLU A 1 104 ? -13.097 -7.405 19.093 1.00 58.09 104 GLU A N 1
ATOM 841 C CA . GLU A 1 104 ? -14.217 -8.255 19.466 1.00 58.09 104 GLU A CA 1
ATOM 842 C C . GLU A 1 104 ? -14.161 -9.493 18.576 1.00 58.09 104 GLU A C 1
ATOM 844 O O . GLU A 1 104 ? -14.695 -9.539 17.470 1.00 58.09 104 GLU A O 1
ATOM 849 N N . SER A 1 105 ? -13.436 -10.505 19.049 1.00 41.47 105 SER A N 1
ATOM 850 C CA . SER A 1 105 ? -13.504 -11.845 18.499 1.00 41.47 105 SER A CA 1
ATOM 851 C C . SER A 1 105 ? -14.976 -12.223 18.376 1.00 41.47 105 SER A C 1
ATOM 853 O O . SER A 1 105 ? -15.704 -12.116 19.366 1.00 41.47 105 SER A O 1
ATOM 855 N N . LEU A 1 106 ? -15.385 -12.706 17.200 1.00 39.44 106 LEU A N 1
ATOM 856 C CA . LEU A 1 106 ? -16.557 -13.560 17.026 1.00 39.44 106 LEU A CA 1
ATOM 857 C C . LEU A 1 106 ? -16.539 -14.602 18.153 1.00 39.44 106 LEU A C 1
ATOM 859 O O . LEU A 1 106 ? -15.813 -15.596 18.069 1.00 39.44 106 LEU A O 1
ATOM 863 N N . SER A 1 107 ? -17.257 -14.348 19.245 1.00 29.27 107 SER A N 1
ATOM 864 C CA . SER A 1 107 ? -17.264 -15.229 20.399 1.00 29.27 107 SER A CA 1
ATOM 865 C C . SER A 1 107 ? -17.971 -16.511 19.974 1.00 29.27 107 SER A C 1
ATOM 867 O O . SER A 1 107 ? -19.191 -16.591 19.872 1.00 29.27 107 SER A O 1
ATOM 869 N N . LYS A 1 108 ? -17.186 -17.554 19.694 1.00 33.03 108 LYS A N 1
ATOM 870 C CA . LYS A 1 108 ? -17.698 -18.918 19.491 1.00 33.03 108 LYS A CA 1
ATOM 871 C C . LYS A 1 108 ? -18.228 -19.542 20.789 1.00 33.03 108 LYS A C 1
ATOM 873 O O . LYS A 1 108 ? -18.738 -20.659 20.767 1.00 33.03 108 LYS A O 1
ATOM 878 N N . ASP A 1 109 ? -18.209 -18.800 21.890 1.00 32.94 109 ASP A N 1
ATOM 879 C CA . ASP A 1 109 ? -18.447 -19.312 23.238 1.00 32.94 109 ASP A CA 1
ATOM 880 C C . ASP A 1 109 ? -19.893 -19.077 23.718 1.00 32.94 109 ASP A C 1
ATOM 882 O O . ASP A 1 109 ? -20.167 -19.031 24.915 1.00 32.94 109 ASP A O 1
ATOM 886 N N . GLY A 1 110 ? -20.835 -18.939 22.776 1.00 30.00 110 GLY A N 1
ATOM 887 C CA . GLY A 1 110 ? -22.280 -18.924 23.031 1.00 30.00 110 GLY A CA 1
ATOM 888 C C . GLY A 1 110 ? -23.048 -20.128 22.469 1.00 30.00 110 GLY A C 1
ATOM 889 O O . GLY A 1 110 ? -24.239 -20.265 22.745 1.00 30.00 110 GLY A O 1
ATOM 890 N N . TRP A 1 111 ? -22.410 -21.022 21.698 1.00 26.91 111 TRP A N 1
ATOM 891 C CA . TRP A 1 111 ? -23.083 -22.220 21.178 1.00 26.91 111 TRP A CA 1
ATOM 892 C C . TRP A 1 111 ? -23.081 -23.340 22.225 1.00 26.91 111 TRP A C 1
ATOM 894 O O . TRP A 1 111 ? -22.259 -24.257 22.200 1.00 26.91 111 TRP A O 1
ATOM 904 N N . SER A 1 112 ? -24.037 -23.283 23.150 1.00 32.00 112 SER A N 1
ATOM 905 C CA . SER A 1 112 ? -24.475 -24.474 23.878 1.00 32.00 112 SER A CA 1
ATOM 906 C C . SER A 1 112 ? -25.194 -25.402 22.891 1.00 32.00 112 SER A C 1
ATOM 908 O O . SER A 1 112 ? -26.141 -25.002 22.213 1.00 32.00 112 SER A O 1
ATOM 910 N N . LYS A 1 113 ? -24.764 -26.668 22.810 1.00 38.31 113 LYS A N 1
ATOM 911 C CA . LYS A 1 113 ? -25.475 -27.729 22.069 1.00 38.31 113 LYS A CA 1
ATOM 912 C C . LYS A 1 113 ? -26.772 -28.167 22.765 1.00 38.31 113 LYS A C 1
ATOM 914 O O . LYS A 1 113 ? -27.442 -29.080 22.286 1.00 38.31 113 LYS A O 1
ATOM 919 N N . ASP A 1 114 ? -27.157 -27.507 23.850 1.00 37.09 114 ASP A N 1
ATOM 920 C CA . ASP A 1 114 ? -28.110 -28.045 24.819 1.00 37.09 114 ASP A CA 1
ATOM 921 C C . ASP A 1 114 ? -29.499 -27.392 24.687 1.00 37.09 114 ASP A C 1
ATOM 923 O O . ASP A 1 114 ? -30.402 -27.679 25.468 1.00 37.09 114 ASP A O 1
ATOM 927 N N . GLY A 1 115 ? -29.693 -26.544 23.668 1.00 34.31 115 GLY A N 1
ATOM 928 C CA . GLY A 1 115 ? -30.927 -25.790 23.419 1.00 34.31 115 GLY A CA 1
ATOM 929 C C . GLY A 1 115 ? -31.569 -26.007 22.044 1.00 34.31 115 GLY A C 1
ATOM 930 O O . GLY A 1 115 ? -32.261 -25.115 21.561 1.00 34.31 115 GLY A O 1
ATOM 931 N N . TRP A 1 116 ? -31.344 -27.145 21.377 1.00 30.22 116 TRP A N 1
ATOM 932 C CA . TRP A 1 116 ? -31.995 -27.434 20.091 1.00 30.22 116 TRP A CA 1
ATOM 933 C C . TRP A 1 116 ? -33.511 -27.638 20.272 1.00 30.22 116 TRP A C 1
ATOM 935 O O . TRP A 1 116 ? -33.964 -28.733 20.610 1.00 30.22 116 TRP A O 1
ATOM 945 N N . SER A 1 117 ? -34.317 -26.608 20.000 1.00 37.50 117 SER A N 1
ATOM 946 C CA . SER A 1 117 ? -35.739 -26.789 19.680 1.00 37.50 117 SER A CA 1
ATOM 947 C C . SER A 1 117 ? -35.874 -27.078 18.185 1.00 37.50 117 SER A C 1
ATOM 949 O O . SER A 1 117 ? -35.401 -26.293 17.365 1.00 37.50 117 SER A O 1
ATOM 951 N N . LYS A 1 118 ? -36.528 -28.186 17.821 1.00 41.75 118 LYS A N 1
ATOM 952 C CA . LYS A 1 118 ? -36.661 -28.688 16.438 1.00 41.75 118 LYS A CA 1
ATOM 953 C C . LYS A 1 118 ? -37.529 -27.837 15.491 1.00 41.75 118 LYS A C 1
ATOM 955 O O . LYS A 1 118 ? -37.733 -28.252 14.358 1.00 41.75 118 LYS A O 1
ATOM 960 N N . ASP A 1 119 ? -37.973 -26.649 15.895 1.00 42.19 119 ASP A N 1
ATOM 961 C CA . ASP A 1 119 ? -39.056 -25.932 15.208 1.00 42.19 119 ASP A CA 1
ATOM 962 C C . ASP A 1 119 ? -38.642 -24.566 14.628 1.00 42.19 119 ASP A C 1
ATOM 964 O O . ASP A 1 119 ? -39.417 -23.615 14.658 1.00 42.19 119 ASP A O 1
ATOM 968 N N . ASN A 1 120 ? -37.434 -24.438 14.068 1.00 47.38 120 ASN A N 1
ATOM 969 C CA . ASN A 1 120 ? -37.011 -23.216 13.367 1.00 47.38 120 ASN A CA 1
ATOM 970 C C . ASN A 1 120 ? -36.914 -23.430 11.848 1.00 47.38 120 ASN A C 1
ATOM 972 O O . ASN A 1 120 ? -35.845 -23.353 11.248 1.00 47.38 120 ASN A O 1
ATOM 976 N N . ALA A 1 121 ? -38.073 -23.615 11.208 1.00 45.34 121 ALA A N 1
ATOM 977 C CA . ALA A 1 121 ? -38.217 -23.728 9.749 1.00 45.34 121 ALA A CA 1
ATOM 978 C C . ALA A 1 121 ? -37.680 -22.508 8.961 1.00 45.34 121 ALA A C 1
ATOM 980 O O . ALA A 1 121 ? -37.483 -22.584 7.751 1.00 45.34 121 ALA A O 1
ATOM 981 N N . LEU A 1 122 ? -37.429 -21.380 9.635 1.00 46.56 122 LEU A N 1
ATOM 982 C CA . LEU A 1 122 ? -36.778 -20.196 9.067 1.00 46.56 122 LEU A CA 1
ATOM 983 C C . LEU A 1 122 ? -35.268 -20.388 8.864 1.00 46.56 122 LEU A C 1
ATOM 985 O O . LEU A 1 122 ? -34.739 -19.921 7.862 1.00 46.56 122 LEU A O 1
ATOM 989 N N . VAL A 1 123 ? -34.588 -21.105 9.765 1.00 43.56 123 VAL A N 1
ATOM 990 C CA . VAL A 1 123 ? -33.136 -21.343 9.682 1.00 43.56 123 VAL A CA 1
ATOM 991 C C . VAL A 1 123 ? -32.833 -22.384 8.605 1.00 43.56 123 VAL A C 1
ATOM 993 O O . VAL A 1 123 ? -31.944 -22.173 7.786 1.00 43.56 123 VAL A O 1
ATOM 996 N N . ASP A 1 124 ? -33.643 -23.441 8.521 1.00 44.62 124 ASP A N 1
ATOM 997 C CA . ASP A 1 124 ? -33.503 -24.469 7.480 1.00 44.62 124 ASP A CA 1
ATOM 998 C C . ASP A 1 124 ? -33.803 -23.925 6.076 1.00 44.62 124 ASP A C 1
ATOM 1000 O O . ASP A 1 124 ? -33.164 -24.324 5.105 1.00 44.62 124 ASP A O 1
ATOM 1004 N N . LYS A 1 125 ? -34.723 -22.958 5.954 1.00 45.44 125 LYS A N 1
ATOM 1005 C CA . LYS A 1 125 ? -35.003 -22.293 4.674 1.00 45.44 125 LYS A CA 1
ATOM 1006 C C . LYS A 1 125 ? -33.881 -21.334 4.259 1.00 45.44 125 LYS A C 1
ATOM 1008 O O . LYS A 1 125 ? -33.546 -21.268 3.083 1.00 45.44 125 LYS A O 1
ATOM 1013 N N . MET A 1 126 ? -33.258 -20.645 5.217 1.00 37.59 126 MET A N 1
ATOM 1014 C CA . MET A 1 126 ? -32.088 -19.792 4.960 1.00 37.59 126 MET A CA 1
ATOM 1015 C C . MET A 1 126 ? -30.830 -20.601 4.606 1.00 37.59 126 MET A C 1
ATOM 1017 O O . MET A 1 126 ? -30.019 -20.125 3.819 1.00 37.59 126 MET A O 1
ATOM 1021 N N . LEU A 1 127 ? -30.695 -21.823 5.132 1.00 43.31 127 LEU A N 1
ATOM 1022 C CA . LEU A 1 127 ? -29.625 -22.766 4.783 1.00 43.31 127 LEU A CA 1
ATOM 1023 C C . LEU A 1 127 ? -29.845 -23.454 3.424 1.00 43.31 127 LEU A C 1
ATOM 1025 O O . LEU A 1 127 ? -28.876 -23.799 2.754 1.00 43.31 127 LEU A O 1
ATOM 1029 N N . ALA A 1 128 ? -31.097 -23.665 3.009 1.00 44.59 128 ALA A N 1
ATOM 1030 C CA . ALA A 1 128 ? -31.417 -24.328 1.743 1.00 44.59 128 ALA A CA 1
ATOM 1031 C C . ALA A 1 128 ? -31.254 -23.414 0.515 1.00 44.59 128 ALA A C 1
ATOM 1033 O O . ALA A 1 128 ? -30.921 -23.904 -0.564 1.00 44.59 128 ALA A O 1
ATOM 1034 N N . ASP A 1 129 ? -31.464 -22.104 0.676 1.00 44.88 129 ASP A N 1
ATOM 1035 C CA . ASP A 1 129 ? -31.506 -21.163 -0.448 1.00 44.88 129 ASP A CA 1
ATOM 1036 C C . ASP A 1 129 ? -30.137 -20.535 -0.791 1.00 44.88 129 ASP A C 1
ATOM 1038 O O . ASP A 1 129 ? -30.032 -19.852 -1.811 1.00 44.88 129 ASP A O 1
ATOM 1042 N N . ASN A 1 130 ? -29.072 -20.755 0.000 1.00 46.97 130 ASN A N 1
ATOM 1043 C CA . ASN A 1 130 ? -27.714 -20.323 -0.358 1.00 46.97 130 ASN A CA 1
ATOM 1044 C C . ASN A 1 130 ? -26.611 -20.927 0.536 1.00 46.97 130 ASN A C 1
ATOM 1046 O O . ASN A 1 130 ? -26.673 -20.794 1.751 1.00 46.97 130 ASN A O 1
ATOM 1050 N N . ILE A 1 131 ? -25.521 -21.396 -0.096 1.00 41.78 131 ILE A N 1
ATOM 1051 C CA . ILE A 1 131 ? -24.186 -21.687 0.487 1.00 41.78 131 ILE A CA 1
ATOM 1052 C C . ILE A 1 131 ? -23.954 -23.148 0.909 1.00 41.78 131 ILE A C 1
ATOM 1054 O O . ILE A 1 131 ? -23.940 -23.453 2.088 1.00 41.78 131 ILE A O 1
ATOM 1058 N N . PHE A 1 132 ? -23.656 -24.026 -0.054 1.00 36.91 132 PHE A N 1
ATOM 1059 C CA . PHE A 1 132 ? -22.590 -25.043 0.064 1.00 36.91 132 PHE A CA 1
ATOM 1060 C C . PHE A 1 132 ? -22.134 -25.438 -1.346 1.00 36.91 132 PHE A C 1
ATOM 1062 O O . PHE A 1 132 ? -22.450 -26.512 -1.852 1.00 36.91 132 PHE A O 1
ATOM 1069 N N . ALA A 1 133 ? -21.428 -24.525 -2.011 1.00 31.17 133 ALA A N 1
ATOM 1070 C CA . ALA A 1 133 ? -20.639 -24.841 -3.197 1.00 31.17 133 ALA A CA 1
ATOM 1071 C C . ALA A 1 133 ? -19.485 -23.837 -3.344 1.00 31.17 133 ALA A C 1
ATOM 1073 O O . ALA A 1 133 ? -19.427 -23.129 -4.337 1.00 31.17 133 ALA A O 1
ATOM 1074 N N . ASP A 1 134 ? -18.641 -23.719 -2.317 1.00 33.34 134 ASP A N 1
ATOM 1075 C CA . ASP A 1 134 ? -17.185 -23.517 -2.423 1.00 33.34 134 ASP A CA 1
ATOM 1076 C C . ASP A 1 134 ? -16.627 -23.416 -0.995 1.00 33.34 134 ASP A C 1
ATOM 1078 O O . ASP A 1 134 ? -17.036 -22.555 -0.215 1.00 33.34 134 ASP A O 1
ATOM 1082 N N . ASP A 1 135 ? -15.678 -24.274 -0.640 1.00 32.84 135 ASP A N 1
ATOM 1083 C CA . ASP A 1 135 ? -15.065 -24.349 0.692 1.00 32.84 135 ASP A CA 1
ATOM 1084 C C . ASP A 1 135 ? -14.046 -23.204 0.937 1.00 32.84 135 ASP A C 1
ATOM 1086 O O . ASP A 1 135 ? -13.093 -23.349 1.703 1.00 32.84 135 ASP A O 1
ATOM 1090 N N . ARG A 1 136 ? -14.243 -22.056 0.270 1.00 35.50 136 ARG A N 1
ATOM 1091 C CA . ARG A 1 136 ? -13.429 -20.825 0.331 1.00 35.50 136 ARG A CA 1
ATOM 1092 C C . ARG A 1 136 ? -14.208 -19.587 0.785 1.00 35.50 136 ARG A C 1
ATOM 1094 O O . ARG A 1 136 ? -13.722 -18.470 0.638 1.00 35.50 136 ARG A O 1
ATOM 1101 N N . VAL A 1 137 ? -15.437 -19.736 1.285 1.00 36.34 137 VAL A N 1
ATOM 1102 C CA . VAL A 1 137 ? -16.209 -18.579 1.771 1.00 36.34 137 VAL A CA 1
ATOM 1103 C C . VAL A 1 137 ? -15.743 -18.224 3.179 1.00 36.34 137 VAL A C 1
ATOM 1105 O O . VAL A 1 137 ? -16.297 -18.643 4.195 1.00 36.34 137 VAL A O 1
ATOM 1108 N N . ASP A 1 138 ? -14.658 -17.465 3.201 1.00 41.44 138 ASP A N 1
ATOM 1109 C CA . ASP A 1 138 ? -14.061 -16.881 4.382 1.00 41.44 138 ASP A CA 1
ATOM 1110 C C . ASP A 1 138 ? -15.078 -15.971 5.074 1.00 41.44 138 ASP A C 1
ATOM 1112 O O . ASP A 1 138 ? -15.756 -15.148 4.459 1.00 41.44 138 ASP A O 1
ATOM 1116 N N . ASN A 1 139 ? -15.166 -16.112 6.390 1.00 40.53 139 ASN A N 1
ATOM 1117 C CA . ASN A 1 139 ? -16.051 -15.381 7.293 1.00 40.53 139 ASN A CA 1
ATOM 1118 C C . ASN A 1 139 ? -15.619 -13.895 7.453 1.00 40.53 139 ASN A C 1
ATOM 1120 O O . ASN A 1 139 ? -15.472 -13.408 8.571 1.00 40.53 139 ASN A O 1
ATOM 1124 N N . LYS A 1 140 ? -15.307 -13.204 6.346 1.00 52.19 140 LYS A N 1
ATOM 1125 C CA . LYS A 1 140 ? -14.536 -11.943 6.295 1.00 52.19 140 LYS A CA 1
ATOM 1126 C C . LYS A 1 140 ? -15.182 -10.831 5.466 1.00 52.19 140 LYS A C 1
ATOM 1128 O O . LYS A 1 140 ? -14.546 -9.822 5.172 1.00 52.19 140 LYS A O 1
ATOM 1133 N N . LEU A 1 141 ? -16.432 -11.011 5.065 1.00 50.62 141 LEU A N 1
ATOM 1134 C CA . LEU A 1 141 ? -17.234 -9.903 4.567 1.00 50.62 141 LEU A CA 1
ATOM 1135 C C . LEU A 1 141 ? -17.646 -9.048 5.765 1.00 50.62 141 LEU A C 1
ATOM 1137 O O . LEU A 1 141 ? -18.048 -9.587 6.798 1.00 50.62 141 LEU A O 1
ATOM 1141 N N . ASP A 1 142 ? -17.560 -7.726 5.634 1.00 62.09 142 ASP A N 1
ATOM 1142 C CA . ASP A 1 142 ? -18.234 -6.861 6.595 1.00 62.09 142 ASP A CA 1
ATOM 1143 C C . ASP A 1 142 ? -19.758 -7.122 6.570 1.00 62.09 142 ASP A C 1
ATOM 1145 O O . ASP A 1 142 ? -20.287 -7.837 5.711 1.00 62.09 142 ASP A O 1
ATOM 1149 N N . SER A 1 143 ? -20.501 -6.505 7.491 1.00 59.12 143 SER A N 1
ATOM 1150 C CA . SER A 1 143 ? -21.968 -6.640 7.549 1.00 59.12 143 SER A CA 1
ATOM 1151 C C . SER A 1 143 ? -22.713 -6.260 6.251 1.00 59.12 143 SER A C 1
ATOM 1153 O O . SER A 1 143 ? -23.909 -6.520 6.139 1.00 59.12 143 SER A O 1
ATOM 1155 N N . GLN A 1 144 ? -22.029 -5.650 5.278 1.00 67.81 144 GLN A N 1
ATOM 1156 C CA . GLN A 1 144 ? -22.563 -5.181 4.003 1.00 67.81 144 GLN A CA 1
ATOM 1157 C C . GLN A 1 144 ? -21.995 -5.934 2.787 1.00 67.81 144 GLN A C 1
ATOM 1159 O O . GLN A 1 144 ? -22.292 -5.564 1.649 1.00 67.81 144 GLN A O 1
ATOM 1164 N N . GLY A 1 145 ? -21.202 -6.991 2.987 1.00 84.25 145 GLY A N 1
ATOM 1165 C CA . GLY A 1 145 ? -20.624 -7.755 1.886 1.00 84.25 145 GLY A CA 1
ATOM 1166 C C . GLY A 1 145 ? -19.422 -7.089 1.208 1.00 84.25 145 GLY A C 1
ATOM 1167 O O . GLY A 1 145 ? -19.144 -7.420 0.059 1.00 84.25 145 GLY A O 1
ATOM 1168 N N . LYS A 1 146 ? -18.735 -6.139 1.852 1.00 91.62 146 LYS A N 1
ATOM 1169 C CA . LYS A 1 146 ? -17.586 -5.404 1.301 1.00 91.62 146 LYS A CA 1
ATOM 1170 C C . LYS A 1 146 ? -16.268 -5.819 1.944 1.00 91.62 146 LYS A C 1
ATOM 1172 O O . LYS A 1 146 ? -16.216 -6.300 3.074 1.00 91.62 146 LYS A O 1
ATOM 1177 N N . GLN A 1 147 ? -15.194 -5.610 1.187 1.00 93.31 147 GLN A N 1
ATOM 1178 C CA . GLN A 1 147 ? -13.812 -5.865 1.578 1.00 93.31 147 GLN A CA 1
ATOM 1179 C C . GLN A 1 147 ? -12.915 -4.702 1.149 1.00 93.31 147 GLN A C 1
ATOM 1181 O O . GLN A 1 147 ? -13.192 -4.007 0.164 1.00 93.31 147 GLN A O 1
ATOM 1186 N N . LEU A 1 148 ? -11.827 -4.511 1.895 1.00 95.12 148 LEU A N 1
ATOM 1187 C CA . LEU A 1 148 ? -10.767 -3.564 1.581 1.00 95.12 148 LEU A CA 1
ATOM 1188 C C . LEU A 1 148 ? -9.657 -4.304 0.837 1.00 95.12 148 LEU A C 1
ATOM 1190 O O . LEU A 1 148 ? -9.062 -5.233 1.381 1.00 95.12 148 LEU A O 1
ATOM 1194 N N . TYR A 1 149 ? -9.350 -3.859 -0.376 1.00 94.69 149 TYR A N 1
ATOM 1195 C CA . TYR A 1 149 ? -8.305 -4.435 -1.209 1.00 94.69 149 TYR A CA 1
ATOM 1196 C C . TYR A 1 149 ? -7.132 -3.475 -1.359 1.00 94.69 149 TYR A C 1
ATOM 1198 O O . TYR A 1 149 ? -7.313 -2.306 -1.701 1.00 94.69 149 TYR A O 1
ATOM 1206 N N . PHE A 1 150 ? -5.926 -3.991 -1.155 1.00 94.94 150 PHE A N 1
ATOM 1207 C CA . PHE A 1 150 ? -4.694 -3.379 -1.625 1.00 94.94 150 PHE A CA 1
ATOM 1208 C C . PHE A 1 150 ? -4.408 -3.840 -3.041 1.00 94.94 150 PHE A C 1
ATOM 1210 O O . PHE A 1 150 ? -4.462 -5.032 -3.314 1.00 94.94 150 PHE A O 1
ATOM 1217 N N . VAL A 1 151 ? -4.114 -2.891 -3.925 1.00 92.31 151 VAL A N 1
ATOM 1218 C CA . VAL A 1 151 ? -3.813 -3.146 -5.331 1.00 92.31 151 VAL A CA 1
ATOM 1219 C C . VAL A 1 151 ? -2.463 -2.530 -5.663 1.00 92.31 151 VAL A C 1
ATOM 1221 O O . VAL A 1 151 ? -2.258 -1.328 -5.468 1.00 92.31 151 VAL A O 1
ATOM 1224 N N . ASN A 1 152 ? -1.569 -3.345 -6.209 1.00 91.00 152 ASN A N 1
ATOM 1225 C CA . ASN A 1 152 ? -0.306 -2.927 -6.795 1.00 91.00 152 ASN A CA 1
ATOM 1226 C C . ASN A 1 152 ? -0.414 -3.033 -8.328 1.00 91.00 152 ASN A C 1
ATOM 1228 O O . ASN A 1 152 ? -0.319 -4.116 -8.887 1.00 91.00 152 ASN A O 1
ATOM 1232 N N . LEU A 1 153 ? -0.674 -1.917 -9.016 1.00 88.81 153 LEU A N 1
ATOM 1233 C CA . LEU A 1 153 ? -0.761 -1.885 -10.481 1.00 88.81 153 LEU A CA 1
ATOM 1234 C C . LEU A 1 153 ? 0.621 -1.683 -11.095 1.00 88.81 153 LEU A C 1
ATOM 1236 O O . LEU A 1 153 ? 1.237 -0.656 -10.819 1.00 88.81 153 LEU A O 1
ATOM 1240 N N . GLY A 1 154 ? 1.060 -2.604 -11.950 1.00 88.56 154 GLY A N 1
ATOM 1241 C CA . GLY A 1 154 ? 2.245 -2.468 -12.797 1.00 88.56 154 GLY A CA 1
ATOM 1242 C C . GLY A 1 154 ? 1.904 -1.819 -14.141 1.00 88.56 154 GLY A C 1
ATOM 1243 O O . GLY A 1 154 ? 0.807 -2.002 -14.679 1.00 88.56 154 GLY A O 1
ATOM 1244 N N . GLY A 1 155 ? 2.818 -1.025 -14.693 1.00 86.62 155 GLY A N 1
ATOM 1245 C CA . GLY A 1 155 ? 2.624 -0.352 -15.977 1.00 86.62 155 GLY A CA 1
ATOM 1246 C C . GLY A 1 155 ? 3.905 0.262 -16.533 1.00 86.62 155 GLY A C 1
ATOM 1247 O O . GLY A 1 155 ? 4.895 0.437 -15.824 1.00 86.62 155 GLY A O 1
ATOM 1248 N N . TYR A 1 156 ? 3.888 0.619 -17.817 1.00 86.88 156 TYR A N 1
ATOM 1249 C CA . TYR A 1 156 ? 5.076 1.079 -18.536 1.00 86.88 156 TYR A CA 1
ATOM 1250 C C . TYR A 1 156 ? 4.809 2.375 -19.296 1.00 86.88 156 TYR A C 1
ATOM 1252 O O . TYR A 1 156 ? 3.698 2.623 -19.756 1.00 86.88 156 TYR A O 1
ATOM 1260 N N . LEU A 1 157 ? 5.860 3.169 -19.496 1.00 86.00 157 LEU A N 1
ATOM 1261 C CA . LEU A 1 157 ? 5.833 4.335 -20.379 1.00 86.00 157 LEU A CA 1
ATOM 1262 C C . LEU A 1 157 ? 6.794 4.138 -21.560 1.00 86.00 157 LEU A C 1
ATOM 1264 O O . LEU A 1 157 ? 7.867 3.552 -21.382 1.00 86.00 157 LEU A O 1
ATOM 1268 N N . PRO A 1 158 ? 6.471 4.663 -22.756 1.00 85.81 158 PRO A N 1
ATOM 1269 C CA . PRO A 1 158 ? 7.359 4.576 -23.908 1.00 85.81 158 PRO A CA 1
ATOM 1270 C C . PRO A 1 158 ? 8.756 5.142 -23.622 1.00 85.81 158 PRO A C 1
ATOM 1272 O O . PRO A 1 158 ? 8.909 6.274 -23.162 1.00 85.81 158 PRO A O 1
ATOM 1275 N N . GLY A 1 159 ? 9.789 4.355 -23.933 1.00 87.62 159 GLY A N 1
ATOM 1276 C CA . GLY A 1 159 ? 11.190 4.771 -23.806 1.00 87.62 159 GLY A CA 1
ATOM 1277 C C . GLY A 1 159 ? 11.729 4.840 -22.373 1.00 87.62 159 GLY A C 1
ATOM 1278 O O . GLY A 1 159 ? 12.849 5.307 -22.187 1.00 87.62 159 GLY A O 1
ATOM 1279 N N . GLN A 1 160 ? 10.967 4.381 -21.379 1.00 89.00 160 GLN A N 1
ATOM 1280 C CA . GLN A 1 160 ? 11.436 4.210 -20.003 1.00 89.00 160 GLN A CA 1
ATOM 1281 C C . GLN A 1 160 ? 11.794 2.737 -19.774 1.00 89.00 160 GLN A C 1
ATOM 1283 O O . GLN A 1 160 ? 11.082 1.849 -20.240 1.00 89.00 160 GLN A O 1
ATOM 1288 N N . PHE A 1 161 ? 12.911 2.473 -19.095 1.00 88.31 161 PHE A N 1
ATOM 1289 C CA . PHE A 1 161 ? 13.335 1.102 -18.786 1.00 88.31 161 PHE A CA 1
ATOM 1290 C C . PHE A 1 161 ? 12.552 0.515 -17.597 1.00 88.31 161 PHE A C 1
ATOM 1292 O O . PHE A 1 161 ? 12.434 -0.699 -17.448 1.00 88.31 161 PHE A O 1
ATOM 1299 N N . GLU A 1 162 ? 11.991 1.392 -16.776 1.00 87.56 162 GLU A N 1
ATOM 1300 C CA . GLU A 1 162 ? 11.375 1.086 -15.501 1.00 87.56 162 GLU A CA 1
ATOM 1301 C C . GLU A 1 162 ? 9.923 0.640 -15.655 1.00 87.56 162 GLU A C 1
ATOM 1303 O O . GLU A 1 162 ? 9.145 1.190 -16.439 1.00 87.56 162 GLU A O 1
ATOM 1308 N N . GLU A 1 163 ? 9.549 -0.318 -14.812 1.00 86.69 163 GLU A N 1
ATOM 1309 C CA . GLU A 1 163 ? 8.155 -0.607 -14.527 1.00 86.69 163 GLU A CA 1
ATOM 1310 C C . GLU A 1 163 ? 7.655 0.293 -13.401 1.00 86.69 163 GLU A C 1
ATOM 1312 O O . GLU A 1 163 ? 8.127 0.249 -12.256 1.00 86.69 163 GLU A O 1
ATOM 1317 N N . PHE A 1 164 ? 6.664 1.108 -13.725 1.00 89.50 164 PHE A N 1
ATOM 1318 C CA . PHE A 1 164 ? 6.006 1.963 -12.760 1.00 89.50 164 PHE A CA 1
ATOM 1319 C C . PHE A 1 164 ? 4.981 1.153 -11.987 1.00 89.50 164 PHE A C 1
ATOM 1321 O O . PHE A 1 164 ? 4.305 0.291 -12.539 1.00 89.50 164 PHE A O 1
ATOM 1328 N N . HIS A 1 165 ? 4.858 1.465 -10.701 1.00 89.81 165 HIS A N 1
ATOM 1329 C CA . HIS A 1 165 ? 3.897 0.808 -9.836 1.00 89.81 165 HIS A CA 1
ATOM 1330 C C . HIS A 1 165 ? 3.000 1.830 -9.152 1.00 89.81 165 HIS A C 1
ATOM 1332 O O . HIS A 1 165 ? 3.479 2.656 -8.369 1.00 89.81 165 HIS A O 1
ATOM 1338 N N . TYR A 1 166 ? 1.697 1.737 -9.398 1.00 89.62 166 TYR A N 1
ATOM 1339 C CA . TYR A 1 166 ? 0.682 2.527 -8.717 1.00 89.62 166 TYR A CA 1
ATOM 1340 C C . TYR A 1 166 ? -0.010 1.694 -7.644 1.00 89.62 166 TYR A C 1
ATOM 1342 O O . TYR A 1 166 ? -0.706 0.718 -7.911 1.00 89.62 166 TYR A O 1
ATOM 1350 N N . LYS A 1 167 ? 0.213 2.097 -6.396 1.00 91.81 167 LYS A N 1
ATOM 1351 C CA . LYS A 1 167 ? -0.289 1.424 -5.201 1.00 91.81 167 LYS A CA 1
ATOM 1352 C C . LYS A 1 167 ? -1.533 2.142 -4.713 1.00 91.81 167 LYS A C 1
ATOM 1354 O O . LYS A 1 167 ? -1.466 3.328 -4.395 1.00 91.81 167 LYS A O 1
ATOM 1359 N N . THR A 1 168 ? -2.649 1.431 -4.624 1.00 93.62 168 THR A N 1
ATOM 1360 C CA . THR A 1 168 ? -3.924 2.019 -4.206 1.00 93.62 168 THR A CA 1
ATOM 1361 C C . THR A 1 168 ? -4.719 1.091 -3.290 1.00 93.62 168 THR A C 1
ATOM 1363 O O . THR A 1 168 ? -4.437 -0.103 -3.191 1.00 93.62 168 THR A O 1
ATOM 1366 N N . LEU A 1 169 ? -5.690 1.666 -2.580 1.00 96.50 169 LEU A N 1
ATOM 1367 C CA . LEU A 1 169 ? -6.685 0.932 -1.801 1.00 96.50 169 LEU A CA 1
ATOM 1368 C C . LEU A 1 169 ? -8.051 1.117 -2.457 1.00 96.50 169 LEU A C 1
ATOM 1370 O O . LEU A 1 169 ? -8.401 2.236 -2.829 1.00 96.50 169 LEU A O 1
ATOM 1374 N N . VAL A 1 170 ? -8.829 0.043 -2.551 1.00 95.75 170 VAL A N 1
ATOM 1375 C CA . VAL A 1 170 ? -10.204 0.081 -3.064 1.00 95.75 170 VAL A CA 1
ATOM 1376 C C . VAL A 1 170 ? -11.141 -0.721 -2.174 1.00 95.75 170 VAL A C 1
ATOM 1378 O O . VAL A 1 170 ? -10.758 -1.747 -1.615 1.00 95.75 170 VAL A O 1
ATOM 1381 N N . VAL A 1 171 ? -12.387 -0.264 -2.062 1.00 96.25 171 VAL A N 1
ATOM 1382 C CA . VAL A 1 171 ? -13.463 -0.995 -1.385 1.00 96.25 171 VAL A CA 1
ATOM 1383 C C . VAL A 1 171 ? -14.390 -1.594 -2.439 1.00 96.25 171 VAL A C 1
ATOM 1385 O O . VAL A 1 171 ? -14.908 -0.890 -3.311 1.00 96.25 171 VAL A O 1
ATOM 1388 N N . ALA A 1 172 ? -14.617 -2.904 -2.367 1.00 94.00 172 ALA A N 1
ATOM 1389 C CA . ALA A 1 172 ? -15.487 -3.617 -3.300 1.00 94.00 172 ALA A CA 1
ATOM 1390 C C . ALA A 1 172 ? -16.108 -4.863 -2.655 1.00 94.00 172 ALA A C 1
ATOM 1392 O O . ALA A 1 172 ? -15.597 -5.363 -1.658 1.00 94.00 172 ALA A O 1
ATOM 1393 N N . GLU A 1 173 ? -17.191 -5.394 -3.237 1.00 90.88 173 GLU A N 1
ATOM 1394 C CA . GLU A 1 173 ? -17.790 -6.643 -2.728 1.00 90.88 173 GLU A CA 1
ATOM 1395 C C . GLU A 1 173 ? -16.979 -7.895 -3.078 1.00 90.88 173 GLU A C 1
ATOM 1397 O O . GLU A 1 173 ? -17.064 -8.919 -2.411 1.00 90.88 173 GLU A O 1
ATOM 1402 N N . THR A 1 174 ? -16.227 -7.840 -4.175 1.00 87.50 174 THR A N 1
ATOM 1403 C CA . THR A 1 174 ? -15.465 -8.983 -4.681 1.00 87.50 174 THR A CA 1
ATOM 1404 C C . THR A 1 174 ? -14.173 -8.505 -5.311 1.00 87.50 174 THR A C 1
ATOM 1406 O O . THR A 1 174 ? -14.097 -7.376 -5.809 1.00 87.50 174 THR A O 1
ATOM 1409 N N . LEU A 1 175 ? -13.203 -9.412 -5.393 1.00 85.31 175 LEU A N 1
ATOM 1410 C CA . LEU A 1 175 ? -11.953 -9.202 -6.108 1.00 85.31 175 LEU A CA 1
ATOM 1411 C C . LEU A 1 175 ? -12.197 -8.749 -7.557 1.00 85.31 175 LEU A C 1
ATOM 1413 O O . LEU A 1 175 ? -11.648 -7.742 -7.983 1.00 85.31 175 LEU A O 1
ATOM 1417 N N . GLY A 1 176 ? -13.119 -9.395 -8.281 1.00 86.88 176 GLY A N 1
ATOM 1418 C CA . GLY A 1 176 ? -13.460 -9.002 -9.654 1.00 86.88 176 GLY A CA 1
ATOM 1419 C C . GLY A 1 176 ? -13.997 -7.568 -9.770 1.00 86.88 176 GLY A C 1
ATOM 1420 O O . GLY A 1 176 ? -13.669 -6.855 -10.720 1.00 86.88 176 GLY A O 1
ATOM 1421 N N . LYS A 1 177 ? -14.774 -7.101 -8.782 1.00 91.12 177 LYS A N 1
ATOM 1422 C CA . LYS A 1 177 ? -15.238 -5.704 -8.727 1.00 91.12 177 LYS A CA 1
ATOM 1423 C C . LYS A 1 177 ? -14.105 -4.739 -8.373 1.00 91.12 177 LYS A C 1
ATOM 1425 O O . LYS A 1 177 ? -14.045 -3.672 -8.978 1.00 91.12 177 LYS A O 1
ATOM 1430 N N . ALA A 1 178 ? -13.198 -5.113 -7.470 1.00 89.94 178 ALA A N 1
ATOM 1431 C CA . ALA A 1 178 ? -11.992 -4.336 -7.176 1.00 89.94 178 ALA A CA 1
ATOM 1432 C C . ALA A 1 178 ? -11.119 -4.177 -8.433 1.00 89.94 178 ALA A C 1
ATOM 1434 O O . ALA A 1 178 ? -10.789 -3.056 -8.818 1.00 89.94 178 ALA A O 1
ATOM 1435 N N . THR A 1 179 ? -10.849 -5.276 -9.145 1.00 88.25 179 THR A N 1
ATOM 1436 C CA . THR A 1 179 ? -10.122 -5.283 -10.423 1.00 88.25 179 THR A CA 1
ATOM 1437 C C . THR A 1 179 ? -10.800 -4.386 -11.461 1.00 88.25 179 THR A C 1
ATOM 1439 O O . THR A 1 179 ? -10.147 -3.572 -12.112 1.00 88.25 179 THR A O 1
ATOM 1442 N N . ALA A 1 180 ? -12.124 -4.485 -11.612 1.00 89.69 180 ALA A N 1
ATOM 1443 C CA . ALA A 1 180 ? -12.867 -3.654 -12.556 1.00 89.69 180 ALA A CA 1
ATOM 1444 C C . ALA A 1 180 ? -12.833 -2.156 -12.203 1.00 89.69 180 ALA A C 1
ATOM 1446 O O . ALA A 1 180 ? -12.885 -1.324 -13.110 1.00 89.69 180 ALA A O 1
ATOM 1447 N N . GLN A 1 181 ? -12.752 -1.796 -10.916 1.00 92.50 181 GLN A N 1
ATOM 1448 C CA . GLN A 1 181 ? -12.573 -0.405 -10.490 1.00 92.50 181 GLN A CA 1
ATOM 1449 C C . GLN A 1 181 ? -11.178 0.113 -10.861 1.00 92.50 181 GLN A C 1
ATOM 1451 O O . GLN A 1 181 ? -11.070 1.161 -11.496 1.00 92.50 181 GLN A O 1
ATOM 1456 N N . VAL A 1 182 ? -10.111 -0.624 -10.535 1.00 90.88 182 VAL A N 1
ATOM 1457 C CA . VAL A 1 182 ? -8.734 -0.149 -10.770 1.00 90.88 182 VAL A CA 1
ATOM 1458 C C . VAL A 1 182 ? -8.357 -0.079 -12.250 1.00 90.88 182 VAL A C 1
ATOM 1460 O O . VAL A 1 182 ? -7.623 0.827 -12.643 1.00 90.88 182 VAL A O 1
ATOM 1463 N N . LYS A 1 183 ? -8.941 -0.936 -13.100 1.00 88.50 183 LYS A N 1
ATOM 1464 C CA . LYS A 1 183 ? -8.788 -0.866 -14.568 1.00 88.50 183 LYS A CA 1
ATOM 1465 C C . LYS A 1 183 ? -9.336 0.433 -15.187 1.00 88.50 183 LYS A C 1
ATOM 1467 O O . LYS A 1 183 ? -9.034 0.746 -16.334 1.00 88.50 183 LYS A O 1
ATOM 1472 N N . LYS A 1 184 ? -10.139 1.206 -14.446 1.00 91.38 184 LYS A N 1
ATOM 1473 C CA . LYS A 1 184 ? -10.661 2.515 -14.881 1.00 91.38 184 LYS A CA 1
ATOM 1474 C C . LYS A 1 184 ? -9.780 3.695 -14.462 1.00 91.38 184 LYS A C 1
ATOM 1476 O O . LYS A 1 184 ? -10.109 4.828 -14.798 1.00 91.38 184 LYS A O 1
ATOM 1481 N N . THR A 1 185 ? -8.712 3.459 -13.702 1.00 90.00 185 THR A N 1
ATOM 1482 C CA . THR A 1 185 ? -7.809 4.529 -13.256 1.00 90.00 185 THR A CA 1
ATOM 1483 C C . THR A 1 185 ? -6.982 5.075 -14.418 1.00 90.00 185 THR A C 1
ATOM 1485 O O . THR A 1 185 ? -6.667 4.341 -15.354 1.00 90.00 185 THR A O 1
ATOM 1488 N N . ALA A 1 186 ? -6.587 6.351 -14.327 1.00 90.62 186 ALA A N 1
ATOM 1489 C CA . ALA A 1 186 ? -5.704 6.979 -15.312 1.00 90.62 186 ALA A CA 1
ATOM 1490 C C . ALA A 1 186 ? -4.388 6.203 -15.460 1.00 90.62 186 ALA A C 1
ATOM 1492 O O . ALA A 1 186 ? -3.957 5.946 -16.573 1.00 90.62 186 ALA A O 1
ATOM 1493 N N . PHE A 1 187 ? -3.814 5.716 -14.352 1.00 88.75 187 PHE A N 1
ATOM 1494 C CA . PHE A 1 187 ? -2.600 4.900 -14.396 1.00 88.75 187 PHE A CA 1
ATOM 1495 C C . PHE A 1 187 ? -2.754 3.683 -15.316 1.00 88.75 187 PHE A C 1
ATOM 1497 O O . PHE A 1 187 ? -1.937 3.485 -16.204 1.00 88.75 187 PHE A O 1
ATOM 1504 N N . TYR A 1 188 ? -3.827 2.903 -15.158 1.00 85.56 188 TYR A N 1
ATOM 1505 C CA . TYR A 1 188 ? -4.038 1.706 -15.975 1.00 85.56 188 TYR A CA 1
ATOM 1506 C C . TYR A 1 188 ? -4.176 2.024 -17.477 1.00 85.56 188 TYR A C 1
ATOM 1508 O O . TYR A 1 188 ? -3.782 1.237 -18.337 1.00 85.56 188 TYR A O 1
ATOM 1516 N N . GLN A 1 189 ? -4.751 3.181 -17.803 1.00 87.06 189 GLN A N 1
ATOM 1517 C CA . GLN A 1 189 ? -4.980 3.598 -19.186 1.00 87.06 189 GLN A CA 1
ATOM 1518 C C . GLN A 1 189 ? -3.718 4.201 -19.812 1.00 87.06 189 GLN A C 1
ATOM 1520 O O . GLN A 1 189 ? -3.341 3.818 -20.916 1.00 87.06 189 GLN A O 1
ATOM 1525 N N . ASP A 1 190 ? -3.045 5.094 -19.090 1.00 87.50 190 ASP A N 1
ATOM 1526 C CA . ASP A 1 190 ? -1.927 5.890 -19.598 1.00 87.50 190 ASP A CA 1
ATOM 1527 C C . ASP A 1 190 ? -0.613 5.097 -19.655 1.00 87.50 190 ASP A C 1
ATOM 1529 O O . ASP A 1 190 ? 0.277 5.423 -20.439 1.00 87.50 190 ASP A O 1
ATOM 1533 N N . TYR A 1 191 ? -0.486 4.040 -18.845 1.00 86.12 191 TYR A N 1
ATOM 1534 C CA . TYR A 1 191 ? 0.705 3.187 -18.773 1.00 86.12 191 TYR A CA 1
ATOM 1535 C C . TYR A 1 191 ? 0.541 1.898 -19.600 1.00 86.12 191 TYR A C 1
ATOM 1537 O O . TYR A 1 191 ? 1.142 0.857 -19.304 1.00 86.12 191 TYR A O 1
ATOM 1545 N N . THR A 1 192 ? -0.328 1.949 -20.613 1.00 80.38 192 THR A N 1
A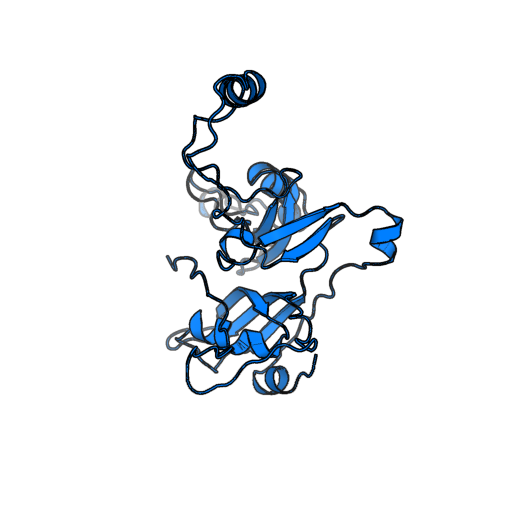TOM 1546 C CA . THR A 1 192 ? -0.567 0.887 -21.593 1.00 80.38 192 THR A CA 1
ATOM 1547 C C . THR A 1 192 ? -0.242 1.404 -22.990 1.00 80.38 192 THR A C 1
ATOM 1549 O O . THR A 1 192 ? -0.816 2.398 -23.429 1.00 80.38 192 THR A O 1
ATOM 1552 N N . PHE A 1 193 ? 0.649 0.727 -23.717 1.00 81.62 193 PHE A N 1
ATOM 1553 C CA . PHE A 1 193 ? 0.977 1.099 -25.094 1.00 81.62 193 PHE A CA 1
ATOM 1554 C C . PHE A 1 193 ? 1.453 -0.083 -25.950 1.00 81.62 193 PHE A C 1
ATOM 1556 O O . PHE A 1 193 ? 2.019 -1.068 -25.465 1.00 81.62 193 PHE A O 1
ATOM 1563 N N . ASP A 1 194 ? 1.267 0.052 -27.262 1.00 81.19 194 ASP A N 1
ATOM 1564 C CA . ASP A 1 194 ? 1.803 -0.881 -28.249 1.00 81.19 194 ASP A CA 1
ATOM 1565 C C . ASP A 1 194 ? 3.271 -0.563 -28.541 1.00 81.19 194 ASP A C 1
ATOM 1567 O O . ASP A 1 194 ? 3.634 0.563 -28.892 1.00 81.19 194 ASP A O 1
ATOM 1571 N N . ASN A 1 195 ? 4.136 -1.572 -28.432 1.00 80.12 195 ASN A N 1
ATOM 1572 C CA . ASN A 1 195 ? 5.521 -1.426 -28.860 1.00 80.12 195 ASN A CA 1
ATOM 1573 C C . ASN A 1 195 ? 5.624 -1.344 -30.386 1.00 80.12 195 ASN A C 1
ATOM 1575 O O . ASN A 1 195 ? 4.875 -2.001 -31.108 1.00 80.12 195 ASN A O 1
ATOM 1579 N N . VAL A 1 196 ? 6.645 -0.620 -30.859 1.00 79.44 196 VAL A N 1
ATOM 1580 C CA . VAL A 1 196 ? 6.952 -0.444 -32.291 1.00 79.44 196 VAL A CA 1
ATOM 1581 C C . VAL A 1 196 ? 7.175 -1.784 -33.008 1.00 79.44 196 VAL A C 1
ATOM 1583 O O . VAL A 1 196 ? 6.794 -1.929 -34.165 1.00 79.44 196 VAL A O 1
ATOM 1586 N N . ASP A 1 197 ? 7.769 -2.769 -32.326 1.00 84.31 197 ASP A N 1
ATOM 1587 C CA . ASP A 1 197 ? 7.959 -4.135 -32.830 1.00 84.31 197 ASP A CA 1
ATOM 1588 C C . ASP A 1 197 ? 7.290 -5.143 -31.883 1.00 84.31 197 ASP A C 1
ATOM 1590 O O . ASP A 1 197 ? 7.930 -5.802 -31.058 1.00 84.31 197 ASP A O 1
ATOM 1594 N N . THR A 1 198 ? 5.965 -5.248 -31.987 1.00 78.19 198 THR A N 1
ATOM 1595 C CA . THR A 1 198 ? 5.137 -6.125 -31.144 1.00 78.19 198 THR A CA 1
ATOM 1596 C C . THR A 1 198 ? 5.531 -7.602 -31.265 1.00 78.19 198 THR A C 1
ATOM 1598 O O . THR A 1 198 ? 5.331 -8.367 -30.325 1.00 78.19 198 THR A O 1
ATOM 1601 N N . ALA A 1 199 ? 6.142 -8.015 -32.382 1.00 79.12 199 ALA A N 1
ATOM 1602 C CA . ALA A 1 199 ? 6.627 -9.382 -32.560 1.00 79.12 199 ALA A CA 1
ATOM 1603 C C . ALA A 1 199 ? 7.841 -9.701 -31.668 1.00 79.12 199 ALA A C 1
ATOM 1605 O O . ALA A 1 199 ? 8.056 -10.866 -31.335 1.00 79.12 199 ALA A O 1
ATOM 1606 N N . LYS A 1 200 ? 8.622 -8.689 -31.259 1.00 81.94 200 LYS A N 1
ATOM 1607 C CA . LYS A 1 200 ? 9.774 -8.862 -30.358 1.00 81.94 200 LYS A CA 1
ATOM 1608 C C . LYS A 1 200 ? 9.450 -8.649 -28.886 1.00 81.94 200 LYS A C 1
ATOM 1610 O O . LYS A 1 200 ? 10.054 -9.317 -28.051 1.00 81.94 200 LYS A O 1
ATOM 1615 N N . SER A 1 201 ? 8.554 -7.720 -28.559 1.00 73.75 201 SER A N 1
ATOM 1616 C CA . SER A 1 201 ? 8.329 -7.300 -27.166 1.00 73.75 201 SER A CA 1
ATOM 1617 C C . SER A 1 201 ? 6.872 -7.358 -26.702 1.00 73.75 201 SER A C 1
ATOM 1619 O O . SER A 1 201 ? 6.597 -7.046 -25.546 1.00 73.75 201 SER A O 1
ATOM 1621 N N . GLY A 1 202 ? 5.934 -7.767 -27.562 1.00 80.00 202 GLY A N 1
ATOM 1622 C CA . GLY A 1 202 ? 4.505 -7.777 -27.245 1.00 80.00 202 GLY A CA 1
ATOM 1623 C C . GLY A 1 202 ? 3.933 -6.377 -26.992 1.00 80.00 202 GLY A C 1
ATOM 1624 O O . GLY A 1 202 ? 4.545 -5.361 -27.331 1.00 80.00 202 GLY A O 1
ATOM 1625 N N . VAL A 1 203 ? 2.744 -6.328 -26.392 1.00 73.94 203 VAL A N 1
ATOM 1626 C CA . VAL A 1 203 ? 2.100 -5.087 -25.932 1.00 73.94 203 VAL A CA 1
ATOM 1627 C C . VAL A 1 203 ? 2.517 -4.818 -24.489 1.00 73.94 203 VAL A C 1
ATOM 1629 O O . VAL A 1 203 ? 2.429 -5.713 -23.644 1.00 73.94 203 VAL A O 1
ATOM 1632 N N . ALA A 1 204 ? 2.947 -3.592 -24.191 1.00 75.62 204 ALA A N 1
ATOM 1633 C CA . ALA A 1 204 ? 3.237 -3.158 -22.832 1.00 75.62 204 ALA A CA 1
ATOM 1634 C C . ALA A 1 204 ? 1.918 -2.745 -22.170 1.00 75.62 204 ALA A C 1
ATOM 1636 O O . ALA A 1 204 ? 1.515 -1.589 -22.226 1.00 75.62 204 ALA A O 1
ATOM 1637 N N . THR A 1 205 ? 1.193 -3.721 -21.624 1.00 72.56 205 THR A N 1
ATOM 1638 C CA . THR A 1 205 ? -0.123 -3.492 -21.011 1.00 72.56 205 THR A CA 1
ATOM 1639 C C . THR A 1 205 ? 0.041 -3.220 -19.523 1.00 72.56 205 THR A C 1
ATOM 1641 O O . THR A 1 205 ? 0.708 -3.996 -18.833 1.00 72.56 205 THR A O 1
ATOM 1644 N N . SER A 1 206 ? -0.580 -2.151 -19.017 1.00 72.75 206 SER A N 1
ATOM 1645 C CA . SER A 1 206 ? -0.784 -2.006 -17.578 1.00 72.75 206 SER A CA 1
ATOM 1646 C C . SER A 1 206 ? -1.545 -3.208 -17.069 1.00 72.75 206 SER A C 1
ATOM 1648 O O . SER A 1 206 ? -2.539 -3.648 -17.652 1.00 72.75 206 SER A O 1
ATOM 1650 N N . HIS A 1 207 ? -1.081 -3.749 -15.966 1.00 63.69 207 HIS A N 1
ATOM 1651 C CA . HIS A 1 207 ? -1.616 -4.976 -15.442 1.00 63.69 207 HIS A CA 1
ATOM 1652 C C . HIS A 1 207 ? -1.787 -4.832 -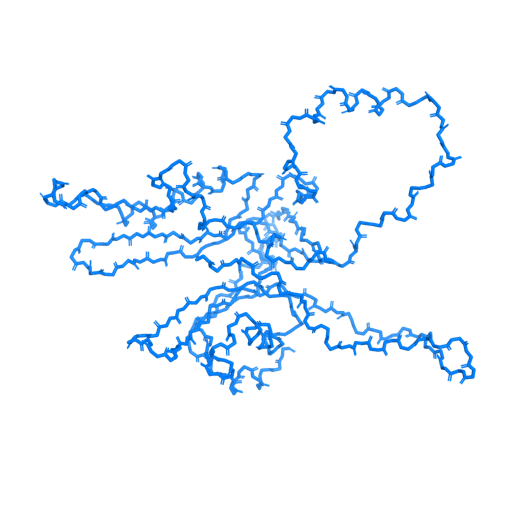13.936 1.00 63.69 207 HIS A C 1
ATOM 1654 O O . HIS A 1 207 ? -0.947 -4.319 -13.205 1.00 63.69 207 HIS A O 1
ATOM 1660 N N . VAL A 1 208 ? -2.951 -5.275 -13.481 1.00 58.72 208 VAL A N 1
ATOM 1661 C CA . VAL A 1 208 ? -2.936 -6.158 -12.323 1.00 58.72 208 VAL A CA 1
ATOM 1662 C C . VAL A 1 208 ? -2.376 -7.443 -12.911 1.00 58.72 208 VAL A C 1
ATOM 1664 O O . VAL A 1 208 ? -2.955 -7.861 -13.917 1.00 58.72 208 VAL A O 1
ATOM 1667 N N . ASP A 1 209 ? -1.251 -7.975 -12.425 1.00 56.00 209 ASP A N 1
ATOM 1668 C CA . ASP A 1 209 ? -0.665 -9.179 -13.029 1.00 56.00 209 ASP A CA 1
ATOM 1669 C C . ASP A 1 209 ? -1.766 -10.237 -13.185 1.00 56.00 209 ASP A C 1
ATOM 1671 O O . ASP A 1 209 ? -2.462 -10.583 -12.240 1.00 56.00 209 ASP A O 1
ATOM 1675 N N . ASP A 1 210 ? -2.081 -10.549 -14.438 1.00 44.97 210 ASP A N 1
ATOM 1676 C CA . ASP A 1 210 ? -3.217 -11.369 -14.883 1.00 44.97 210 ASP A CA 1
ATOM 1677 C C . ASP A 1 210 ? -2.812 -11.987 -16.220 1.00 44.97 210 ASP A C 1
ATOM 1679 O O . ASP A 1 210 ? -3.516 -11.914 -17.232 1.00 44.97 210 ASP A O 1
ATOM 1683 N N . LYS A 1 211 ? -1.570 -12.483 -16.283 1.00 48.97 211 LYS A N 1
ATOM 1684 C CA . LYS A 1 211 ? -1.003 -12.903 -17.561 1.00 48.97 211 LYS A CA 1
ATOM 1685 C C . LYS A 1 211 ? -1.248 -14.372 -17.895 1.00 48.97 211 LYS A C 1
ATOM 1687 O O . LYS A 1 211 ? -1.100 -14.720 -19.064 1.00 48.97 211 LYS A O 1
ATOM 1692 N N . HIS A 1 212 ? -1.689 -15.231 -16.962 1.00 38.50 212 HIS A N 1
ATOM 1693 C CA . HIS A 1 212 ? -1.739 -16.680 -17.228 1.00 38.50 212 HIS A CA 1
ATOM 1694 C C . HIS A 1 212 ? -2.816 -17.518 -16.499 1.00 38.50 212 HIS A C 1
ATOM 1696 O O . HIS A 1 212 ? -2.500 -18.619 -16.077 1.00 38.50 212 HIS A O 1
ATOM 1702 N N . GLN A 1 213 ? -4.092 -17.115 -16.368 1.00 43.19 213 GLN A N 1
ATOM 1703 C CA . GLN A 1 213 ? -5.128 -17.965 -15.698 1.00 43.19 213 GLN A CA 1
ATOM 1704 C C . GLN A 1 213 ? -4.724 -18.459 -14.276 1.00 43.19 213 GLN A C 1
ATOM 1706 O O . GLN A 1 213 ? -5.319 -19.399 -13.754 1.00 43.19 213 GLN A O 1
ATOM 1711 N N . LEU A 1 214 ? -3.707 -17.800 -13.716 1.00 41.56 214 LEU A N 1
ATOM 1712 C CA . LEU A 1 214 ? -2.879 -17.924 -12.511 1.00 41.56 214 LEU A CA 1
ATOM 1713 C C . LEU A 1 214 ? -1.952 -16.696 -12.725 1.00 41.56 214 LEU A C 1
ATOM 1715 O O . LEU A 1 214 ? -1.258 -16.646 -13.736 1.00 41.56 214 LEU A O 1
ATOM 1719 N N . ASP A 1 215 ? -2.036 -15.562 -12.042 1.00 43.53 215 ASP A N 1
ATOM 1720 C CA . ASP A 1 215 ? -2.180 -15.349 -10.615 1.00 43.53 215 ASP A CA 1
ATOM 1721 C C . ASP A 1 215 ? -2.739 -13.935 -10.369 1.00 43.53 215 ASP A C 1
ATOM 1723 O O . ASP A 1 215 ? -2.229 -12.976 -10.925 1.00 43.53 215 ASP A O 1
ATOM 1727 N N . LEU A 1 216 ? -3.757 -13.788 -9.515 1.00 50.94 216 LEU A N 1
ATOM 1728 C CA . LEU A 1 216 ? -4.302 -12.500 -9.041 1.00 50.94 216 LEU A CA 1
ATOM 1729 C C . LEU A 1 216 ? -3.438 -11.907 -7.904 1.00 50.94 216 LEU A C 1
ATOM 1731 O O . LEU A 1 216 ? -3.957 -11.274 -6.983 1.00 50.94 216 LEU A O 1
ATOM 1735 N N . ASP A 1 217 ? -2.130 -12.157 -7.941 1.00 53.91 217 ASP A N 1
ATOM 1736 C CA . ASP A 1 217 ? -1.239 -12.092 -6.776 1.00 53.91 217 ASP A CA 1
ATOM 1737 C C . ASP A 1 217 ? -0.914 -10.671 -6.299 1.00 53.91 217 ASP A C 1
ATOM 1739 O O . ASP A 1 217 ? -0.408 -10.525 -5.193 1.00 53.91 217 ASP A O 1
ATOM 1743 N N . ASP A 1 218 ? -1.239 -9.634 -7.076 1.00 75.25 218 ASP A N 1
ATOM 1744 C CA . ASP A 1 218 ? -0.976 -8.224 -6.737 1.00 75.25 218 ASP A CA 1
ATOM 1745 C C . ASP A 1 218 ? -2.222 -7.453 -6.253 1.00 75.25 218 ASP A C 1
ATOM 1747 O O . ASP A 1 218 ? -2.192 -6.227 -6.067 1.00 75.25 218 ASP A O 1
ATOM 1751 N N . ILE A 1 219 ? -3.336 -8.164 -6.027 1.00 87.12 219 ILE A N 1
ATOM 1752 C CA . ILE A 1 219 ? -4.474 -7.652 -5.260 1.00 87.12 219 ILE A CA 1
ATOM 1753 C C . ILE A 1 219 ? -4.668 -8.495 -4.010 1.00 87.12 219 ILE A C 1
ATOM 1755 O O . ILE A 1 219 ? -5.002 -9.674 -4.072 1.00 87.12 219 ILE A O 1
ATOM 1759 N N . HIS A 1 220 ? -4.562 -7.853 -2.854 1.00 87.38 220 HIS A N 1
ATOM 1760 C CA . HIS A 1 220 ? -4.689 -8.513 -1.564 1.00 87.38 220 HIS A CA 1
ATOM 1761 C C . HIS A 1 220 ? -5.902 -7.985 -0.813 1.00 87.38 220 HIS A C 1
ATOM 1763 O O . HIS A 1 220 ? -6.055 -6.772 -0.657 1.00 87.38 220 HIS A O 1
ATOM 1769 N N . CYS A 1 221 ? -6.742 -8.879 -0.287 1.00 90.00 221 CYS A N 1
ATOM 1770 C CA . CYS A 1 221 ? -7.688 -8.483 0.748 1.00 90.00 221 CYS A CA 1
ATOM 1771 C C . CYS A 1 221 ? -6.891 -8.117 2.003 1.00 90.00 221 CYS A C 1
ATOM 1773 O O . CYS A 1 221 ? -6.151 -8.935 2.547 1.00 90.00 221 CYS A O 1
ATOM 1775 N N . VAL A 1 222 ? -7.018 -6.873 2.466 1.00 90.44 222 VAL A N 1
ATOM 1776 C CA . VAL A 1 222 ? -6.228 -6.373 3.598 1.00 90.44 222 VAL A CA 1
ATOM 1777 C C . VAL A 1 222 ? -6.524 -7.180 4.858 1.00 90.44 222 VAL A C 1
ATOM 1779 O O . VAL A 1 222 ? -5.598 -7.463 5.606 1.00 90.44 222 VAL A O 1
ATOM 1782 N N . ALA A 1 223 ? -7.765 -7.637 5.053 1.00 87.62 223 ALA A N 1
ATOM 1783 C CA . ALA A 1 223 ? -8.140 -8.482 6.188 1.00 87.62 223 ALA A CA 1
ATOM 1784 C C . ALA A 1 223 ? -7.382 -9.827 6.235 1.00 87.62 223 ALA A C 1
ATOM 1786 O O . ALA A 1 223 ? -7.241 -10.406 7.309 1.00 87.62 223 ALA A O 1
ATOM 1787 N N . ASP A 1 224 ? -6.861 -10.324 5.108 1.00 85.19 224 ASP A N 1
ATOM 1788 C CA . ASP A 1 224 ? -6.028 -11.538 5.067 1.00 85.19 224 ASP A CA 1
ATOM 1789 C C . ASP A 1 224 ? -4.584 -11.288 5.506 1.00 85.19 224 ASP A C 1
ATOM 1791 O O . ASP A 1 224 ? -3.878 -12.219 5.894 1.00 85.19 224 ASP A O 1
ATOM 1795 N N . LEU A 1 225 ? -4.151 -10.028 5.466 1.00 86.06 225 LEU A N 1
ATOM 1796 C CA . LEU A 1 225 ? -2.831 -9.592 5.915 1.00 86.06 225 LEU A CA 1
ATOM 1797 C C . LEU A 1 225 ? -2.814 -9.277 7.418 1.00 86.06 225 LEU A C 1
ATOM 1799 O O . LEU A 1 225 ? -1.744 -9.072 7.992 1.00 86.06 225 LEU A O 1
ATOM 1803 N N . LEU A 1 226 ? -3.991 -9.221 8.050 1.00 83.69 226 LEU A N 1
ATOM 1804 C CA . LEU A 1 226 ? -4.142 -8.867 9.453 1.00 83.69 226 LEU A CA 1
ATOM 1805 C C . LEU A 1 226 ? -4.109 -10.096 10.377 1.00 83.69 226 LEU A C 1
ATOM 1807 O O . LEU A 1 226 ? -4.416 -11.218 9.967 1.00 83.69 226 LEU A O 1
ATOM 1811 N N . PRO A 1 227 ? -3.758 -9.893 11.656 1.00 81.75 227 PRO A N 1
ATOM 1812 C CA . PRO A 1 227 ? -3.932 -10.897 12.700 1.00 81.75 227 PRO A CA 1
ATOM 1813 C C . PRO A 1 227 ? -5.386 -11.390 12.806 1.00 81.75 227 PRO A C 1
ATOM 1815 O O . PRO A 1 227 ? -6.323 -10.602 12.725 1.00 81.75 227 PRO A O 1
ATOM 1818 N N . ASN A 1 228 ? -5.578 -12.690 13.055 1.00 76.81 228 ASN A N 1
ATOM 1819 C CA . ASN A 1 228 ? -6.912 -13.315 13.128 1.00 76.81 228 ASN A CA 1
ATOM 1820 C C . ASN A 1 228 ? -7.799 -12.808 14.284 1.00 76.81 228 ASN A C 1
ATOM 1822 O O . ASN A 1 228 ? -8.991 -13.101 14.308 1.00 76.81 228 ASN A O 1
ATOM 1826 N N . ASP A 1 229 ? -7.218 -12.132 15.273 1.00 78.19 229 ASP A N 1
ATOM 1827 C CA . ASP A 1 229 ? -7.892 -11.548 16.437 1.00 78.19 229 ASP A CA 1
ATOM 1828 C C . ASP A 1 229 ? -8.316 -10.086 16.224 1.00 78.19 229 ASP A C 1
ATOM 1830 O O . ASP A 1 229 ? -8.853 -9.461 17.138 1.00 78.19 229 ASP A O 1
ATOM 1834 N N . VAL A 1 230 ? -8.111 -9.547 15.018 1.00 79.69 230 VAL A N 1
ATOM 1835 C CA . VAL A 1 230 ? -8.539 -8.204 14.626 1.00 79.69 230 VAL A CA 1
ATOM 1836 C C . VAL A 1 230 ? -9.568 -8.306 13.505 1.00 79.69 230 VAL A C 1
ATOM 1838 O O . VAL A 1 230 ? -9.301 -8.857 12.440 1.00 79.69 230 VAL A O 1
ATOM 1841 N N . ALA A 1 231 ? -10.743 -7.730 13.730 1.00 83.81 231 ALA A N 1
ATOM 1842 C CA . ALA A 1 231 ? -11.762 -7.542 12.711 1.00 83.81 231 ALA A CA 1
ATOM 1843 C C . ALA A 1 231 ? -11.647 -6.143 12.092 1.00 83.81 231 ALA A C 1
ATOM 1845 O O . ALA A 1 231 ? -11.488 -5.146 12.802 1.00 83.81 231 ALA A O 1
ATOM 1846 N N . LEU A 1 232 ? -11.759 -6.082 10.763 1.00 87.94 232 LEU A N 1
ATOM 1847 C CA . LEU A 1 232 ? -11.842 -4.851 9.982 1.00 87.94 232 LEU A CA 1
ATOM 1848 C C . LEU A 1 232 ? -13.288 -4.667 9.515 1.00 87.94 232 LEU A C 1
ATOM 1850 O O . LEU A 1 232 ? -13.827 -5.518 8.813 1.00 87.94 232 LEU A O 1
ATOM 1854 N N . THR A 1 233 ? -13.892 -3.543 9.886 1.00 90.44 233 THR A N 1
ATOM 1855 C CA . THR A 1 233 ? -15.250 -3.160 9.489 1.00 90.44 233 THR A CA 1
ATOM 1856 C C . THR A 1 233 ? -15.183 -1.990 8.522 1.00 90.44 233 THR A C 1
ATOM 1858 O O . THR A 1 233 ? -14.400 -1.059 8.717 1.00 90.44 233 THR A O 1
ATOM 1861 N N . ILE A 1 234 ? -16.026 -2.020 7.495 1.00 93.06 234 ILE A N 1
ATOM 1862 C CA . ILE A 1 234 ? -16.146 -0.949 6.513 1.00 93.06 234 ILE A CA 1
ATOM 1863 C C . ILE A 1 234 ? -17.534 -0.328 6.684 1.00 93.06 234 ILE A C 1
ATOM 1865 O O . ILE A 1 234 ? -18.541 -1.027 6.777 1.00 93.06 234 ILE A O 1
ATOM 1869 N N . GLN A 1 235 ? -17.592 0.996 6.805 1.00 92.38 235 GLN A N 1
ATOM 1870 C CA . GLN A 1 235 ? -18.845 1.732 6.976 1.00 92.38 235 GLN A CA 1
ATOM 1871 C C . GLN A 1 235 ? -18.984 2.776 5.868 1.00 92.38 235 GLN A C 1
ATOM 1873 O O . GLN A 1 235 ? -18.057 3.562 5.676 1.00 92.38 235 GLN A O 1
ATOM 1878 N N . PRO A 1 236 ? -20.096 2.804 5.116 1.00 94.81 236 PRO A N 1
ATOM 1879 C CA . PRO A 1 236 ? -20.333 3.857 4.138 1.00 94.81 236 PRO A CA 1
ATOM 1880 C C . PRO A 1 236 ? -20.511 5.202 4.847 1.00 94.81 236 PRO A C 1
ATOM 1882 O O . PRO A 1 236 ? -21.161 5.277 5.887 1.00 94.81 236 PRO A O 1
ATOM 1885 N N . LEU A 1 237 ? -19.956 6.254 4.257 1.00 93.62 237 LEU A N 1
ATOM 1886 C CA . LEU A 1 237 ? -20.038 7.628 4.735 1.00 93.62 237 LEU A CA 1
ATOM 1887 C C . LEU A 1 237 ? -21.039 8.421 3.897 1.00 93.62 237 LEU A C 1
ATOM 1889 O O . LEU A 1 237 ? -20.961 8.457 2.667 1.00 93.62 237 LEU A O 1
ATOM 1893 N N . THR A 1 238 ? -21.938 9.126 4.571 1.00 95.69 238 THR A N 1
ATOM 1894 C CA . THR A 1 238 ? -22.774 10.170 3.972 1.00 95.69 238 THR A CA 1
ATOM 1895 C C . THR A 1 238 ? -21.939 11.406 3.614 1.00 95.69 238 THR A C 1
ATOM 1897 O O . THR A 1 238 ? -20.881 11.637 4.198 1.00 95.69 238 THR A O 1
ATOM 1900 N N . GLU A 1 239 ? -22.411 12.256 2.694 1.00 93.69 239 GLU A N 1
ATOM 1901 C CA . GLU A 1 239 ? -21.692 13.492 2.321 1.00 93.69 239 GLU A CA 1
ATOM 1902 C C . GLU A 1 239 ? -21.313 14.381 3.532 1.00 93.69 239 GLU A C 1
ATOM 1904 O O . GLU A 1 239 ? -20.180 14.868 3.584 1.00 93.69 239 GLU A O 1
ATOM 1909 N N . PRO A 1 240 ? -22.176 14.585 4.553 1.00 95.56 240 PRO A N 1
ATOM 1910 C CA . PRO A 1 240 ? -21.781 15.318 5.757 1.00 95.56 240 PRO A CA 1
ATOM 1911 C C . PRO A 1 240 ? -20.656 14.646 6.553 1.00 95.56 240 PRO A C 1
ATOM 1913 O O . PRO A 1 240 ? -19.789 15.346 7.075 1.00 95.56 240 PRO A O 1
ATOM 1916 N N . GLU A 1 241 ? -20.649 13.316 6.651 1.00 95.50 241 GLU A N 1
ATOM 1917 C CA . GLU A 1 241 ? -19.608 12.567 7.367 1.00 95.50 241 GLU A CA 1
ATOM 1918 C C . GLU A 1 241 ? -18.279 12.602 6.610 1.00 95.50 241 GLU A C 1
ATOM 1920 O O . GLU A 1 241 ? -17.227 12.752 7.225 1.00 95.50 241 GLU A O 1
ATOM 1925 N N . GLN A 1 242 ? -18.312 12.576 5.276 1.00 92.12 242 GLN A N 1
ATOM 1926 C CA . GLN A 1 242 ? -17.121 12.758 4.443 1.00 92.12 242 GLN A CA 1
ATOM 1927 C C . GLN A 1 242 ? -16.453 14.126 4.650 1.00 92.12 242 GLN A C 1
ATOM 1929 O O . GLN A 1 242 ? -15.231 14.231 4.596 1.00 92.12 242 GLN A O 1
ATOM 1934 N N . ASN A 1 243 ? -17.231 15.179 4.916 1.00 91.44 243 ASN A N 1
ATOM 1935 C CA . ASN A 1 243 ? -16.674 16.496 5.243 1.00 91.44 243 ASN A CA 1
ATOM 1936 C C . ASN A 1 243 ? -16.014 16.532 6.632 1.00 91.44 243 ASN A C 1
ATOM 1938 O O . ASN A 1 243 ? -15.144 17.365 6.880 1.00 91.44 243 ASN A O 1
ATOM 1942 N N . GLN A 1 244 ? -16.429 15.649 7.544 1.00 94.94 244 GLN A N 1
ATOM 1943 C CA . GLN A 1 244 ? -15.871 15.541 8.896 1.00 94.94 244 GLN A CA 1
ATOM 1944 C C . GLN A 1 244 ? -14.668 14.593 8.955 1.00 94.94 244 GLN A C 1
ATOM 1946 O O . GLN A 1 244 ? -13.763 14.800 9.764 1.00 94.94 244 GLN A O 1
ATOM 1951 N N . LEU A 1 245 ? -14.642 13.579 8.089 1.00 94.12 245 LEU A N 1
ATOM 1952 C CA . LEU A 1 245 ? -13.543 12.637 7.930 1.00 94.12 245 LEU A CA 1
ATOM 1953 C C . LEU A 1 245 ? -12.881 12.855 6.560 1.00 94.12 245 LEU A C 1
ATOM 1955 O O . LEU A 1 245 ? -13.267 12.191 5.597 1.00 94.12 245 LEU A O 1
ATOM 1959 N N . PRO A 1 246 ? -11.912 13.781 6.435 1.00 93.88 246 PRO A N 1
ATOM 1960 C CA . PRO A 1 246 ? -11.215 14.009 5.171 1.00 93.88 246 PRO A CA 1
ATOM 1961 C C . PRO A 1 246 ? -10.417 12.771 4.739 1.00 93.88 246 PRO A C 1
ATOM 1963 O O . PRO A 1 246 ? -10.179 11.863 5.539 1.00 93.88 246 PRO A O 1
ATOM 1966 N N . ASP A 1 247 ? -9.982 12.762 3.479 1.00 95.00 247 ASP A N 1
ATOM 1967 C CA . ASP A 1 247 ? -9.102 11.718 2.955 1.00 95.00 247 ASP A CA 1
ATOM 1968 C C . ASP A 1 247 ? -7.835 11.559 3.803 1.00 95.00 247 ASP A C 1
ATOM 1970 O O . ASP A 1 247 ? -7.280 12.527 4.340 1.00 95.00 247 ASP A O 1
ATOM 1974 N N . ASP A 1 248 ? -7.365 10.315 3.902 1.00 96.31 248 ASP A N 1
ATOM 1975 C CA . ASP A 1 248 ? -6.162 9.994 4.657 1.00 96.31 248 ASP A CA 1
ATOM 1976 C C . ASP A 1 248 ? -4.945 10.724 4.085 1.00 96.31 248 ASP A C 1
ATOM 1978 O O . ASP A 1 248 ? -4.626 10.628 2.896 1.00 96.31 248 ASP A O 1
ATOM 1982 N N . ALA A 1 249 ? -4.221 11.423 4.959 1.00 95.56 249 ALA A N 1
ATOM 1983 C CA . ALA A 1 249 ? -2.979 12.076 4.589 1.00 95.56 249 ALA A CA 1
ATOM 1984 C C . ALA A 1 249 ? -1.932 11.026 4.195 1.00 95.56 249 ALA A C 1
ATOM 1986 O O . ALA A 1 249 ? -1.584 10.140 4.979 1.00 95.56 249 ALA A O 1
ATOM 1987 N N . LEU A 1 250 ? -1.407 11.147 2.977 1.00 94.88 250 LEU A N 1
ATOM 1988 C CA . LEU A 1 250 ? -0.292 10.336 2.513 1.00 94.88 250 LEU A CA 1
ATOM 1989 C C . LEU A 1 250 ? 1.020 11.054 2.836 1.00 94.88 250 LEU A C 1
ATOM 1991 O O . LEU A 1 250 ? 1.356 12.075 2.235 1.00 94.88 250 LEU A O 1
ATOM 1995 N N . HIS A 1 251 ? 1.770 10.516 3.791 1.00 96.06 251 HIS A N 1
ATOM 1996 C CA . HIS A 1 251 ? 3.060 11.055 4.197 1.00 96.06 251 HIS A CA 1
ATOM 1997 C C . HIS A 1 251 ? 4.157 10.418 3.347 1.00 96.06 251 HIS A C 1
ATOM 1999 O O . HIS A 1 251 ? 4.481 9.256 3.560 1.00 96.06 251 HIS A O 1
ATOM 2005 N N . ILE A 1 252 ? 4.718 11.163 2.392 1.00 94.88 252 ILE A N 1
ATOM 2006 C CA . ILE A 1 252 ? 5.761 10.694 1.462 1.00 94.88 252 ILE A CA 1
ATOM 2007 C C . ILE A 1 252 ? 7.076 11.417 1.769 1.00 94.88 252 ILE A C 1
ATOM 2009 O O . ILE A 1 252 ? 7.089 12.636 1.941 1.00 94.88 252 ILE A O 1
ATOM 2013 N N . GLY A 1 253 ? 8.190 10.691 1.818 1.00 92.12 253 GLY A N 1
ATOM 2014 C CA . GLY A 1 253 ? 9.512 11.256 2.060 1.00 92.12 253 GLY A CA 1
ATOM 2015 C C . GLY A 1 253 ? 10.553 10.186 2.363 1.00 92.12 253 GLY A C 1
ATOM 2016 O O . GLY A 1 253 ? 10.487 9.091 1.835 1.00 92.12 253 GLY A O 1
ATOM 2017 N N . TYR A 1 254 ? 11.518 10.517 3.219 1.00 95.12 254 TYR A N 1
ATOM 2018 C CA . TYR A 1 254 ? 12.491 9.568 3.757 1.00 95.12 254 TYR A CA 1
ATOM 2019 C C . TYR A 1 254 ? 12.513 9.707 5.278 1.00 95.12 254 TYR A C 1
ATOM 2021 O O . TYR A 1 254 ? 12.908 10.746 5.818 1.00 95.12 254 TYR A O 1
ATOM 2029 N N . LEU A 1 255 ? 12.074 8.663 5.976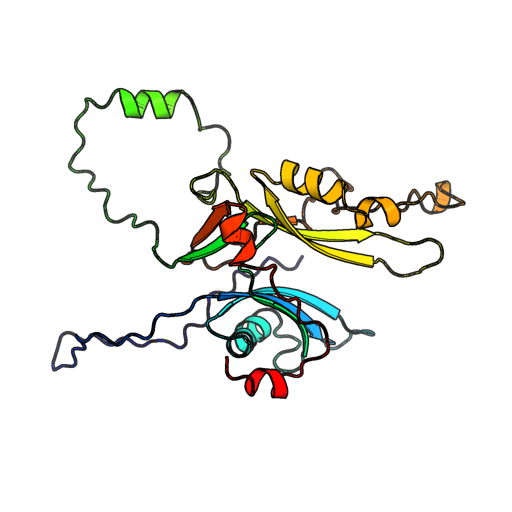 1.00 95.75 255 LEU A N 1
ATOM 2030 C CA . LEU A 1 255 ? 11.997 8.609 7.432 1.00 95.75 255 LEU A CA 1
ATOM 2031 C C . LEU A 1 255 ? 12.934 7.518 7.948 1.00 95.75 255 LEU A C 1
ATOM 2033 O O . LEU A 1 255 ? 12.677 6.321 7.820 1.00 95.75 255 LEU A O 1
ATOM 2037 N N . SER A 1 256 ? 14.037 7.942 8.562 1.00 96.62 256 SER A N 1
ATOM 2038 C CA . SER A 1 256 ? 14.966 7.025 9.223 1.00 96.62 256 SER A CA 1
ATOM 2039 C C . SER A 1 256 ? 14.354 6.424 10.490 1.00 96.62 256 SER A C 1
ATOM 2041 O O . SER A 1 256 ? 13.554 7.060 11.178 1.00 96.62 256 SER A O 1
ATOM 2043 N N . LEU A 1 257 ? 14.836 5.247 10.899 1.00 95.38 257 LEU A N 1
ATOM 2044 C CA . LEU A 1 257 ? 14.449 4.624 12.172 1.00 95.38 257 LEU A CA 1
ATOM 2045 C C . LEU A 1 257 ? 14.633 5.533 13.389 1.00 95.38 257 LEU A C 1
ATOM 2047 O O . LEU A 1 257 ? 13.877 5.431 14.352 1.00 95.38 257 LEU A O 1
ATOM 2051 N N . LYS A 1 258 ? 15.637 6.417 13.369 1.00 95.19 258 LYS A N 1
ATOM 2052 C CA . LYS A 1 258 ? 15.846 7.387 14.447 1.00 95.19 258 LYS A CA 1
ATOM 2053 C C . LYS A 1 258 ? 14.675 8.365 14.533 1.00 95.19 258 LYS A C 1
ATOM 2055 O O . LYS A 1 258 ? 14.200 8.610 15.632 1.00 95.19 258 LYS A O 1
ATOM 2060 N N . GLN A 1 259 ? 14.216 8.889 13.396 1.00 95.62 259 GLN A N 1
ATOM 2061 C CA . GLN A 1 259 ? 13.083 9.816 13.339 1.00 95.62 259 GLN A CA 1
ATOM 2062 C C . GLN A 1 259 ? 11.786 9.122 13.757 1.00 95.62 259 GLN A C 1
ATOM 2064 O O . GLN A 1 259 ? 11.070 9.655 14.599 1.00 95.62 259 GLN A O 1
ATOM 2069 N N . ILE A 1 260 ? 11.538 7.909 13.250 1.00 93.88 260 ILE A N 1
ATOM 2070 C CA . ILE A 1 260 ? 10.338 7.123 13.578 1.00 93.88 260 ILE A CA 1
ATOM 2071 C C . ILE A 1 260 ? 10.257 6.857 15.092 1.00 93.88 260 ILE A C 1
ATOM 2073 O O . ILE A 1 260 ? 9.207 7.030 15.696 1.00 93.88 260 ILE A O 1
ATOM 2077 N N . LYS A 1 261 ? 11.378 6.512 15.743 1.00 92.56 261 LYS A N 1
ATOM 2078 C CA . LYS A 1 261 ? 11.432 6.282 17.203 1.00 92.56 261 LYS A CA 1
ATOM 2079 C C . LYS A 1 261 ? 11.169 7.529 18.047 1.00 92.56 261 LYS A C 1
ATOM 2081 O O . LYS A 1 261 ? 10.841 7.397 19.220 1.00 92.56 261 LYS A O 1
ATOM 2086 N N . THR A 1 262 ? 11.398 8.716 17.493 1.00 90.62 262 THR A N 1
ATOM 2087 C CA . THR A 1 262 ? 11.192 9.991 18.196 1.00 90.62 262 THR A CA 1
ATOM 2088 C C . THR A 1 262 ? 9.816 10.596 17.950 1.00 90.62 262 THR A C 1
ATOM 2090 O O . THR A 1 262 ? 9.503 11.617 18.557 1.00 90.62 262 THR A O 1
ATOM 2093 N N . MET A 1 263 ? 9.013 10.003 17.063 1.00 85.38 263 MET A N 1
ATOM 2094 C CA . MET A 1 263 ? 7.636 10.429 16.858 1.00 85.38 263 MET A CA 1
ATOM 2095 C C . MET A 1 263 ? 6.817 10.060 18.090 1.00 85.38 263 MET A C 1
ATOM 2097 O O . MET A 1 263 ? 6.785 8.905 18.514 1.00 85.38 263 MET A O 1
ATOM 2101 N N . ILE A 1 264 ? 6.218 11.082 18.686 1.00 66.81 264 ILE A N 1
ATOM 2102 C CA . ILE A 1 264 ? 5.190 10.941 19.705 1.00 66.81 264 ILE A CA 1
ATOM 2103 C C . ILE A 1 264 ? 3.891 11.214 18.956 1.00 66.81 264 ILE A C 1
ATOM 2105 O O . ILE A 1 264 ? 3.726 12.318 18.432 1.00 66.81 264 ILE A O 1
ATOM 2109 N N . ASP A 1 265 ? 3.051 10.190 18.856 1.00 60.22 265 ASP A N 1
ATOM 2110 C CA . ASP A 1 265 ? 1.722 10.278 18.244 1.00 60.22 265 ASP A CA 1
ATOM 2111 C C . ASP A 1 265 ? 0.688 10.834 19.230 1.00 60.22 265 ASP A C 1
ATOM 2113 O O . ASP A 1 265 ? 0.789 10.524 20.443 1.00 60.22 265 ASP A O 1
#